Protein AF-A0A8S4SBX7-F1 (afdb_monomer)

Structure (mmCIF, N/CA/C/O backbone):
data_AF-A0A8S4SBX7-F1
#
_entry.id   AF-A0A8S4SBX7-F1
#
loop_
_atom_site.group_PDB
_atom_site.id
_atom_site.type_symbol
_atom_site.label_atom_id
_atom_site.label_alt_id
_atom_site.label_comp_id
_atom_site.label_asym_id
_atom_site.label_entity_id
_atom_site.label_seq_id
_atom_site.pdbx_PDB_ins_code
_atom_site.Cartn_x
_atom_site.Cartn_y
_atom_site.Cartn_z
_atom_site.occupancy
_atom_site.B_iso_or_equiv
_atom_site.auth_seq_id
_atom_site.auth_comp_id
_atom_site.auth_asym_id
_atom_site.auth_atom_id
_atom_site.pdbx_PDB_model_num
ATOM 1 N N . MET A 1 1 ? 21.548 -12.990 -35.064 1.00 55.94 1 MET A N 1
ATOM 2 C CA . MET A 1 1 ? 22.228 -12.217 -36.137 1.00 55.94 1 MET A CA 1
ATOM 3 C C . MET A 1 1 ? 23.405 -13.054 -36.600 1.00 55.94 1 MET A C 1
ATOM 5 O O . MET A 1 1 ? 24.064 -13.624 -35.737 1.00 55.94 1 MET A O 1
ATOM 9 N N . PHE A 1 2 ? 23.636 -13.183 -37.907 1.00 61.16 2 PHE A N 1
ATOM 10 C CA . PHE A 1 2 ? 24.842 -13.850 -38.404 1.00 61.16 2 PHE A CA 1
ATOM 11 C C . PHE A 1 2 ? 26.064 -13.006 -38.038 1.00 61.16 2 PHE A C 1
ATOM 13 O O . PHE A 1 2 ? 26.051 -11.793 -38.253 1.00 61.16 2 PHE A O 1
ATOM 20 N N . SER A 1 3 ? 27.074 -13.635 -37.443 1.00 62.62 3 SER A N 1
ATOM 21 C CA . SER A 1 3 ? 28.330 -12.968 -37.102 1.00 62.62 3 SER A CA 1
ATOM 22 C C . SER A 1 3 ? 29.271 -12.978 -38.307 1.00 62.62 3 SER A C 1
ATOM 24 O O . SER A 1 3 ? 29.525 -14.037 -38.880 1.00 62.62 3 SER A O 1
ATOM 26 N N . ASP A 1 4 ? 29.816 -11.818 -38.671 1.00 71.19 4 ASP A N 1
ATOM 27 C CA . ASP A 1 4 ? 30.904 -11.667 -39.647 1.00 71.19 4 ASP A CA 1
ATOM 28 C C . ASP A 1 4 ? 32.296 -11.735 -38.986 1.00 71.19 4 ASP A C 1
ATOM 30 O O . ASP A 1 4 ? 33.320 -11.543 -39.642 1.00 71.19 4 ASP A O 1
ATOM 34 N N . PHE A 1 5 ? 32.350 -12.019 -37.680 1.00 70.06 5 PHE A N 1
ATOM 35 C CA . PHE A 1 5 ? 33.582 -12.121 -36.904 1.00 70.06 5 PHE A CA 1
ATOM 36 C C . PHE A 1 5 ? 33.634 -13.397 -36.053 1.00 70.06 5 PHE A C 1
ATOM 38 O O . PHE A 1 5 ? 32.611 -13.937 -35.625 1.00 70.06 5 PHE A O 1
ATOM 45 N N . VAL A 1 6 ? 34.858 -13.850 -35.775 1.00 74.50 6 VAL A N 1
ATOM 46 C CA . VAL A 1 6 ? 35.150 -14.892 -34.781 1.00 74.50 6 VAL A CA 1
ATOM 47 C C . VAL A 1 6 ? 35.611 -14.207 -33.499 1.00 74.50 6 VAL A C 1
ATOM 49 O O . VAL A 1 6 ? 36.424 -13.284 -33.562 1.00 74.50 6 VAL A O 1
ATOM 52 N N . SER A 1 7 ? 35.087 -14.626 -32.349 1.00 74.75 7 SER A N 1
ATOM 53 C CA . SER A 1 7 ? 35.526 -14.099 -31.053 1.00 74.75 7 SER A CA 1
ATOM 54 C C . SER A 1 7 ? 35.436 -15.152 -29.958 1.00 74.75 7 SER A C 1
ATOM 56 O O . SER A 1 7 ? 34.419 -15.831 -29.801 1.00 74.75 7 SER A O 1
ATOM 58 N N . SER A 1 8 ? 36.525 -15.288 -29.210 1.00 73.12 8 SER A N 1
ATOM 59 C CA . SER A 1 8 ? 36.639 -16.187 -28.060 1.00 73.12 8 SER A CA 1
ATOM 60 C C . SER A 1 8 ? 36.258 -15.532 -26.738 1.00 73.12 8 SER A C 1
ATOM 62 O O . SER A 1 8 ? 35.888 -16.237 -25.801 1.00 73.12 8 SER A O 1
ATOM 64 N N . GLN A 1 9 ? 36.290 -14.199 -26.688 1.00 74.94 9 GLN A N 1
ATOM 65 C CA . GLN A 1 9 ? 35.956 -13.421 -25.508 1.00 74.94 9 GLN A CA 1
ATOM 66 C C . GLN A 1 9 ? 35.190 -12.162 -25.900 1.00 74.94 9 GLN A C 1
ATOM 68 O O . GLN A 1 9 ? 35.680 -11.340 -26.674 1.00 74.94 9 GLN A O 1
ATOM 73 N N . LEU A 1 10 ? 34.003 -11.996 -25.319 1.00 77.88 10 LEU A N 1
ATOM 74 C CA . LEU A 1 10 ? 33.200 -10.790 -25.465 1.00 77.88 10 LEU A CA 1
ATOM 75 C C . LEU A 1 10 ? 33.157 -10.035 -24.139 1.00 77.88 10 LEU A C 1
ATOM 77 O O . LEU A 1 10 ? 32.618 -10.532 -23.151 1.00 77.88 10 LEU A O 1
ATOM 81 N N . ASP A 1 11 ? 33.716 -8.829 -24.140 1.00 82.88 11 ASP A N 1
ATOM 82 C CA . ASP A 1 11 ? 33.659 -7.900 -23.017 1.00 82.88 11 ASP A CA 1
ATOM 83 C C . ASP A 1 11 ? 32.493 -6.925 -23.186 1.00 82.88 11 ASP A C 1
ATOM 85 O O . ASP A 1 11 ? 32.250 -6.389 -24.274 1.00 82.88 11 ASP A O 1
ATOM 89 N N . GLN A 1 12 ? 31.757 -6.704 -22.103 1.00 84.12 12 GLN A N 1
ATOM 90 C CA . GLN A 1 12 ? 30.523 -5.935 -22.110 1.00 84.12 12 GLN A CA 1
ATOM 91 C C . GLN A 1 12 ? 30.661 -4.672 -21.276 1.00 84.12 12 GLN A C 1
ATOM 93 O O . GLN A 1 12 ? 30.887 -4.718 -20.071 1.00 84.12 12 GLN A O 1
ATOM 98 N N . ASP A 1 13 ? 30.413 -3.533 -21.911 1.00 86.12 13 ASP A N 1
ATOM 99 C CA . ASP A 1 13 ? 30.385 -2.235 -21.254 1.00 86.12 13 ASP A CA 1
ATOM 100 C C . ASP A 1 13 ? 28.998 -1.614 -21.407 1.00 86.12 13 ASP A C 1
ATOM 102 O O . ASP A 1 13 ? 28.623 -1.094 -22.467 1.00 86.12 13 ASP A O 1
ATOM 106 N N . VAL A 1 14 ? 28.225 -1.694 -20.324 1.00 87.38 14 VAL A N 1
ATOM 107 C CA . VAL A 1 14 ? 26.867 -1.158 -20.247 1.00 87.38 14 VAL A CA 1
ATOM 108 C C . VAL A 1 14 ? 26.865 0.062 -19.347 1.00 87.38 14 VAL A C 1
ATOM 110 O O . VAL A 1 14 ? 27.267 0.019 -18.182 1.00 87.38 14 VAL A O 1
ATOM 113 N N . THR A 1 15 ? 26.405 1.178 -19.907 1.00 87.06 15 THR A N 1
ATOM 114 C CA . THR A 1 15 ? 26.336 2.456 -19.204 1.00 87.06 15 THR A CA 1
ATOM 115 C C . THR A 1 15 ? 24.941 3.044 -19.278 1.00 87.06 15 THR A C 1
ATOM 117 O O . THR A 1 15 ? 24.288 3.017 -20.320 1.00 87.06 15 THR A O 1
ATOM 120 N N . ILE A 1 16 ? 24.498 3.614 -18.164 1.00 85.25 16 ILE A N 1
ATOM 121 C CA . ILE A 1 16 ? 23.283 4.415 -18.079 1.00 85.25 16 ILE A CA 1
ATOM 122 C C . ILE A 1 16 ? 23.705 5.876 -17.966 1.00 85.25 16 ILE A C 1
ATOM 124 O O . ILE A 1 16 ? 24.432 6.256 -17.047 1.00 85.25 16 ILE A O 1
ATOM 128 N N . GLN A 1 17 ? 23.260 6.684 -18.923 1.00 83.25 17 GLN A N 1
ATOM 129 C CA . GLN A 1 17 ? 23.511 8.119 -19.004 1.00 83.25 17 GLN A CA 1
ATOM 130 C C . GLN A 1 17 ? 22.214 8.862 -18.704 1.00 83.25 17 GLN A C 1
ATOM 132 O O . GLN A 1 17 ? 21.289 8.851 -19.514 1.00 83.25 17 GLN A O 1
ATOM 137 N N . ILE A 1 18 ? 22.127 9.500 -17.540 1.00 81.38 18 ILE A N 1
ATOM 138 C CA . ILE A 1 18 ? 20.972 10.311 -17.143 1.00 81.38 18 ILE A CA 1
ATOM 139 C C . ILE A 1 18 ? 21.483 11.713 -16.824 1.00 81.38 18 ILE A C 1
ATOM 141 O O . ILE A 1 18 ? 22.278 11.897 -15.901 1.00 81.38 18 ILE A O 1
ATOM 145 N N . ASN A 1 19 ? 21.017 12.711 -17.579 1.00 78.50 19 ASN A N 1
ATOM 146 C CA . ASN A 1 19 ? 21.522 14.086 -17.520 1.00 78.50 19 ASN A CA 1
ATOM 147 C C . ASN A 1 19 ? 23.058 14.133 -17.693 1.00 78.50 19 ASN A C 1
ATOM 149 O O . ASN A 1 19 ? 23.561 13.736 -18.739 1.00 78.50 19 ASN A O 1
ATOM 153 N N . PHE A 1 20 ? 23.800 14.593 -16.677 1.00 71.19 20 PHE A N 1
ATOM 154 C CA . PHE A 1 20 ? 25.270 14.668 -16.673 1.00 71.19 20 PHE A CA 1
ATOM 155 C C . PHE A 1 20 ? 25.945 13.487 -15.953 1.00 71.19 20 PHE A C 1
ATOM 157 O O . PHE A 1 20 ? 27.159 13.498 -15.760 1.00 71.19 20 PHE A O 1
ATOM 164 N N . VAL A 1 21 ? 25.178 12.480 -15.518 1.00 73.50 21 VAL A N 1
ATOM 165 C CA . VAL A 1 21 ? 25.694 11.328 -14.769 1.00 73.50 21 VAL A CA 1
ATOM 166 C C . VAL A 1 21 ? 25.777 10.115 -15.689 1.00 73.50 21 VAL A C 1
ATOM 168 O O . VAL A 1 21 ? 24.763 9.663 -16.219 1.00 73.50 21 VAL A O 1
ATOM 171 N N . GLN A 1 22 ? 26.984 9.567 -15.840 1.00 81.50 22 GLN A N 1
ATOM 172 C CA . GLN A 1 22 ? 27.229 8.294 -16.513 1.00 81.50 22 GLN A CA 1
ATOM 173 C C . GLN A 1 22 ? 27.617 7.245 -15.472 1.00 81.50 22 GLN A C 1
ATOM 175 O O . GLN A 1 22 ? 28.660 7.356 -14.831 1.00 81.50 22 GLN A O 1
ATOM 180 N N . SER A 1 23 ? 26.778 6.226 -15.309 1.00 81.38 23 SER A N 1
ATOM 181 C CA . SER A 1 23 ? 27.018 5.124 -14.378 1.00 81.38 23 SER A CA 1
ATOM 182 C C . SER A 1 23 ? 27.189 3.815 -15.142 1.00 81.38 23 SER A C 1
ATOM 184 O O . SER A 1 23 ? 26.395 3.517 -16.037 1.00 81.38 23 SER A O 1
ATOM 186 N N . ARG A 1 24 ? 28.224 3.037 -14.808 1.00 84.19 24 ARG A N 1
ATOM 187 C CA . ARG A 1 24 ? 28.393 1.666 -15.312 1.00 84.19 24 ARG A CA 1
ATOM 188 C C . ARG A 1 24 ? 27.498 0.727 -14.516 1.00 84.19 24 ARG A C 1
ATOM 190 O O . ARG A 1 24 ? 27.459 0.806 -13.291 1.00 84.19 24 ARG A O 1
ATOM 197 N N . THR A 1 25 ? 26.796 -0.161 -15.207 1.00 80.56 25 THR A N 1
ATOM 198 C CA . THR A 1 25 ? 25.947 -1.172 -14.570 1.00 80.56 25 THR A CA 1
ATOM 199 C C . THR A 1 25 ? 26.606 -2.538 -14.649 1.00 80.56 25 THR A C 1
ATOM 201 O O . THR A 1 25 ? 27.082 -2.886 -15.730 1.00 80.56 25 THR A O 1
ATOM 204 N N . PRO A 1 26 ? 26.610 -3.331 -13.566 1.00 78.75 26 PRO A N 1
ATOM 205 C CA . PRO A 1 26 ? 27.088 -4.700 -13.648 1.00 78.75 26 PRO A CA 1
ATOM 206 C C . PRO A 1 26 ? 26.150 -5.519 -14.542 1.00 78.75 26 PRO A C 1
ATOM 208 O O . PRO A 1 26 ? 24.928 -5.313 -14.545 1.00 78.75 26 PRO A O 1
ATOM 211 N N . VAL A 1 27 ? 26.746 -6.424 -15.314 1.00 78.75 27 VAL A N 1
ATOM 212 C CA . VAL A 1 27 ? 26.076 -7.249 -16.320 1.00 78.75 27 VAL A CA 1
ATOM 213 C C . VAL A 1 27 ? 26.365 -8.710 -16.020 1.00 78.75 27 VAL A C 1
ATOM 215 O O . VAL A 1 27 ? 27.486 -9.060 -15.665 1.00 78.75 27 VAL A O 1
ATOM 218 N N . THR A 1 28 ? 25.351 -9.551 -16.173 1.00 69.50 28 THR A N 1
ATOM 219 C CA . THR A 1 28 ? 25.450 -11.000 -16.026 1.00 69.50 28 THR A CA 1
ATOM 220 C C . THR A 1 28 ? 24.958 -11.664 -17.318 1.00 69.50 28 THR A C 1
ATOM 222 O O . THR A 1 28 ? 23.880 -11.303 -17.797 1.00 69.50 28 THR A O 1
ATOM 225 N N . PRO A 1 29 ? 25.685 -12.636 -17.887 1.00 60.12 29 PRO A N 1
ATOM 226 C CA . PRO A 1 29 ? 26.928 -13.199 -17.366 1.00 60.12 29 PRO A CA 1
ATOM 227 C C . PRO A 1 29 ? 28.123 -12.245 -17.482 1.00 60.12 29 PRO A C 1
ATOM 229 O O . PRO A 1 29 ? 28.164 -11.363 -18.344 1.00 60.12 29 PRO A O 1
ATOM 232 N N . GLU A 1 30 ? 29.080 -12.450 -16.578 1.00 61.12 30 GLU A N 1
ATOM 233 C CA . GLU A 1 30 ? 30.442 -11.917 -16.669 1.00 61.12 30 GLU A CA 1
ATOM 234 C C . GLU A 1 30 ? 31.122 -12.398 -17.974 1.00 61.12 30 GLU A C 1
ATOM 236 O O . GLU A 1 30 ? 30.547 -13.234 -18.686 1.00 61.12 30 GLU A O 1
ATOM 241 N N . PRO A 1 31 ? 32.302 -11.862 -18.357 1.00 59.16 31 PRO A N 1
ATOM 242 C CA . PRO A 1 31 ? 32.942 -12.192 -19.629 1.00 59.16 31 PRO A CA 1
ATOM 243 C C . PRO A 1 31 ? 32.998 -13.710 -19.886 1.00 59.16 31 PRO A C 1
ATOM 245 O O . PRO A 1 31 ? 33.735 -14.443 -19.236 1.00 59.16 31 PRO A O 1
ATOM 248 N N . CYS A 1 32 ? 32.195 -14.142 -20.864 1.00 54.38 32 CYS A N 1
ATOM 249 C CA . CYS A 1 32 ? 32.026 -15.504 -21.383 1.00 54.38 32 CYS A CA 1
ATOM 250 C C . CYS A 1 32 ? 31.591 -16.606 -20.400 1.00 54.38 32 CYS A C 1
ATOM 252 O O . CYS A 1 32 ? 32.261 -17.623 -20.255 1.00 54.38 32 CYS A O 1
ATOM 254 N N . GLU A 1 33 ? 30.366 -16.493 -19.884 1.00 47.25 33 GLU A N 1
ATOM 255 C CA . GLU A 1 33 ? 29.639 -17.615 -19.263 1.00 47.25 33 GLU A CA 1
ATOM 256 C C . GLU A 1 33 ? 28.313 -17.920 -20.004 1.00 47.25 33 GLU A C 1
ATOM 258 O O . GLU A 1 33 ? 27.244 -18.036 -19.410 1.00 47.25 33 GLU A O 1
ATOM 263 N N . THR A 1 34 ? 28.342 -17.994 -21.344 1.00 51.94 34 THR A N 1
ATOM 264 C CA . THR A 1 34 ? 27.162 -18.371 -22.158 1.00 51.94 34 THR A CA 1
ATOM 265 C C . THR A 1 34 ? 27.374 -19.667 -22.936 1.00 51.94 34 THR A C 1
ATOM 267 O O . THR A 1 34 ? 28.498 -20.067 -23.225 1.00 51.94 34 THR A O 1
ATOM 270 N N . VAL A 1 35 ? 26.259 -20.308 -23.304 1.00 52.16 35 VAL A N 1
ATOM 271 C CA . VAL A 1 35 ? 26.156 -21.658 -23.898 1.00 52.16 35 VAL A CA 1
ATOM 272 C C . VAL A 1 35 ? 26.935 -21.828 -25.219 1.00 52.16 35 VAL A C 1
ATOM 274 O O . VAL A 1 35 ? 27.247 -22.953 -25.597 1.00 52.16 35 VAL A O 1
ATOM 277 N N . MET A 1 36 ? 27.285 -20.739 -25.920 1.00 54.94 36 MET A N 1
ATOM 278 C CA . MET A 1 36 ? 28.048 -20.777 -27.176 1.00 54.94 36 MET A CA 1
ATOM 279 C C . MET A 1 36 ? 29.130 -19.690 -27.229 1.00 54.94 36 MET A C 1
ATOM 281 O O . MET A 1 36 ? 29.001 -18.682 -27.919 1.00 54.94 36 MET A O 1
ATOM 285 N N . CYS A 1 37 ? 30.220 -19.907 -26.499 1.00 58.84 37 CYS A N 1
ATOM 286 C CA . CYS A 1 37 ? 31.497 -19.220 -26.705 1.00 58.84 37 CYS A CA 1
ATOM 287 C C . CYS A 1 37 ? 32.548 -20.286 -27.055 1.00 58.84 37 CYS A C 1
ATOM 289 O O . CYS A 1 37 ? 32.627 -21.285 -26.336 1.00 58.84 37 CYS A O 1
ATOM 291 N N . PRO A 1 38 ? 33.328 -20.146 -28.150 1.00 62.00 38 PRO A N 1
ATOM 292 C CA . PRO A 1 38 ? 33.534 -18.959 -28.999 1.00 62.00 38 PRO A CA 1
ATOM 293 C C . PRO A 1 38 ? 32.466 -18.727 -30.095 1.00 62.00 38 PRO A C 1
ATOM 295 O O . PRO A 1 38 ? 31.930 -19.679 -30.665 1.00 62.00 38 PRO A O 1
ATOM 298 N N . VAL A 1 39 ? 32.213 -17.452 -30.428 1.00 71.69 39 VAL A N 1
ATOM 299 C CA . VAL A 1 39 ? 31.368 -17.000 -31.555 1.00 71.69 39 VAL A CA 1
ATOM 300 C C . VAL A 1 39 ? 32.044 -17.368 -32.874 1.00 71.69 39 VAL A C 1
ATOM 302 O O . VAL A 1 39 ? 33.216 -17.048 -33.079 1.00 71.69 39 VAL A O 1
ATOM 305 N N . ARG A 1 40 ? 31.310 -18.035 -33.771 1.00 69.62 40 ARG A N 1
ATOM 306 C CA . ARG A 1 40 ? 31.787 -18.467 -35.094 1.00 69.62 40 ARG A CA 1
ATOM 307 C C . ARG A 1 40 ? 31.156 -17.626 -36.201 1.00 69.62 40 ARG A C 1
ATOM 309 O O . ARG A 1 40 ? 30.025 -17.166 -36.052 1.00 69.62 40 ARG A O 1
ATOM 316 N N . THR A 1 41 ? 31.865 -17.486 -37.319 1.00 70.19 41 THR A N 1
ATOM 317 C CA . THR A 1 41 ? 31.282 -16.956 -38.558 1.00 70.19 41 THR A CA 1
ATOM 318 C C . THR A 1 41 ? 30.194 -17.898 -39.069 1.00 70.19 41 THR A C 1
ATOM 320 O O . THR A 1 41 ? 30.256 -19.105 -38.829 1.00 70.19 41 THR A O 1
ATOM 323 N N . ASP A 1 42 ? 29.183 -17.344 -39.738 1.00 66.75 42 ASP A N 1
ATOM 324 C CA . ASP A 1 42 ? 28.102 -18.091 -40.410 1.00 66.75 42 ASP A CA 1
ATOM 325 C C . ASP A 1 42 ? 27.178 -18.916 -39.492 1.00 66.75 42 ASP A C 1
ATOM 327 O O . ASP A 1 42 ? 26.291 -19.627 -39.963 1.00 66.75 42 ASP A O 1
ATOM 331 N N . ALA A 1 43 ? 27.331 -18.781 -38.172 1.00 63.09 43 ALA A N 1
ATOM 332 C CA . ALA A 1 43 ? 26.414 -19.324 -37.180 1.00 63.09 43 ALA A CA 1
ATOM 333 C C . ALA A 1 43 ? 25.442 -18.241 -36.692 1.00 63.09 43 ALA A C 1
ATOM 335 O O . ALA A 1 43 ? 25.814 -17.080 -36.492 1.00 63.09 43 ALA A O 1
ATOM 336 N N . GLU A 1 44 ? 24.187 -18.623 -36.458 1.00 61.47 44 GLU A N 1
ATOM 337 C CA . GLU A 1 44 ? 23.254 -17.764 -35.741 1.00 61.47 44 GLU A CA 1
ATOM 338 C C . GLU A 1 44 ? 23.593 -17.793 -34.249 1.00 61.47 44 GLU A C 1
ATOM 340 O O . GLU A 1 44 ? 23.305 -18.757 -33.543 1.00 61.47 44 GLU A O 1
ATOM 345 N N . THR A 1 45 ? 24.225 -16.727 -33.762 1.00 60.97 45 THR A N 1
ATOM 346 C CA . THR A 1 45 ? 24.518 -16.574 -32.336 1.00 60.97 45 THR A CA 1
ATOM 347 C C . THR A 1 45 ? 23.503 -15.640 -31.691 1.00 60.97 45 THR A C 1
ATOM 349 O O . THR A 1 45 ? 23.365 -14.478 -32.090 1.00 60.97 45 THR A O 1
ATOM 352 N N . SER A 1 46 ? 22.790 -16.145 -30.683 1.00 62.03 46 SER A N 1
ATOM 353 C CA . SER A 1 46 ? 21.951 -15.348 -29.789 1.00 62.03 46 SER A CA 1
ATOM 354 C C . SER A 1 46 ? 22.682 -15.119 -28.475 1.00 62.03 46 SER A C 1
ATOM 356 O O . SER A 1 46 ? 23.139 -16.069 -27.841 1.00 62.03 46 SER A O 1
ATOM 358 N N . PHE A 1 47 ? 22.753 -13.865 -28.050 1.00 65.50 47 PHE A N 1
ATOM 359 C CA . PHE A 1 47 ? 23.372 -13.483 -26.795 1.00 65.50 47 PHE A CA 1
ATOM 360 C C . PHE A 1 47 ? 22.329 -12.830 -25.888 1.00 65.50 47 PHE A C 1
ATOM 362 O O . PHE A 1 47 ? 21.574 -11.963 -26.330 1.00 65.50 47 PHE A O 1
ATOM 369 N N . THR A 1 48 ? 22.278 -13.246 -24.624 1.00 64.56 48 THR A N 1
ATOM 370 C CA . THR A 1 48 ? 21.391 -12.663 -23.614 1.00 64.56 48 THR A CA 1
ATOM 371 C C . THR A 1 48 ? 22.232 -12.181 -22.449 1.00 64.56 48 THR A C 1
ATOM 373 O O . THR A 1 48 ? 23.131 -12.877 -21.985 1.00 64.56 48 THR A O 1
ATOM 376 N N . SER A 1 49 ? 21.938 -10.977 -21.978 1.00 68.88 49 SER A N 1
ATOM 377 C CA . SER A 1 49 ? 22.561 -10.426 -20.787 1.00 68.88 49 SER A CA 1
ATOM 378 C C . SER A 1 49 ? 21.566 -9.640 -19.969 1.00 68.88 49 SER A C 1
ATOM 380 O O . SER A 1 49 ? 20.677 -8.971 -20.495 1.00 68.88 49 SER A O 1
ATOM 382 N N . VAL A 1 50 ? 21.750 -9.729 -18.662 1.00 73.88 50 VAL A N 1
ATOM 383 C CA . VAL A 1 50 ? 20.935 -9.082 -17.650 1.00 73.88 50 VAL A CA 1
ATOM 384 C C . VAL A 1 50 ? 21.782 -7.993 -17.015 1.00 73.88 50 VAL A C 1
ATOM 386 O O . VAL A 1 50 ? 22.839 -8.266 -16.457 1.00 73.88 50 VAL A O 1
ATOM 389 N N . MET A 1 51 ? 21.325 -6.748 -17.100 1.00 79.56 51 MET A N 1
ATOM 390 C CA . MET A 1 51 ? 21.934 -5.641 -16.364 1.00 79.56 51 MET A CA 1
ATOM 391 C C . MET A 1 51 ? 21.236 -5.452 -15.017 1.00 79.56 51 MET A C 1
ATOM 393 O O . MET A 1 51 ? 20.010 -5.562 -14.926 1.00 79.56 51 MET A O 1
ATOM 397 N N . SER A 1 52 ? 21.993 -5.088 -13.984 1.00 72.88 52 SER A N 1
ATOM 398 C CA . SER A 1 52 ? 21.398 -4.602 -12.735 1.00 72.88 52 SER A CA 1
ATOM 399 C C . SER A 1 52 ? 21.283 -3.085 -12.772 1.00 72.88 52 SER A C 1
ATOM 401 O O . SER A 1 52 ? 22.268 -2.386 -12.996 1.00 72.88 52 SER A O 1
ATOM 403 N N . VAL A 1 53 ? 20.079 -2.566 -12.534 1.00 71.81 53 VAL A N 1
ATOM 404 C CA . VAL A 1 53 ? 19.822 -1.122 -12.497 1.00 71.81 53 VAL A CA 1
ATOM 405 C C . VAL A 1 53 ? 20.181 -0.580 -11.105 1.00 71.81 53 VAL A C 1
ATOM 407 O O . VAL A 1 53 ? 19.584 -1.031 -10.126 1.00 71.81 53 VAL A O 1
ATOM 410 N N . PRO A 1 54 ? 21.116 0.383 -10.986 1.00 66.44 54 PRO A N 1
ATOM 411 C CA . PRO A 1 54 ? 21.408 1.056 -9.725 1.00 66.44 54 PRO A CA 1
ATOM 412 C C . PRO A 1 54 ? 20.153 1.614 -9.043 1.00 66.44 54 PRO A C 1
ATOM 414 O O . PRO A 1 54 ? 19.298 2.229 -9.681 1.00 66.44 54 PRO A O 1
ATOM 417 N N . THR A 1 55 ? 20.055 1.432 -7.727 1.00 67.12 55 THR A N 1
ATOM 418 C CA . THR A 1 55 ? 18.896 1.853 -6.920 1.00 67.12 55 THR A CA 1
ATOM 419 C C . THR A 1 55 ? 18.887 3.351 -6.600 1.00 67.12 55 THR A C 1
ATOM 421 O O . THR A 1 55 ? 17.857 3.894 -6.214 1.00 67.12 55 THR A O 1
ATOM 424 N N . ASN A 1 56 ? 20.011 4.042 -6.797 1.00 64.81 56 ASN A N 1
ATOM 425 C CA . ASN A 1 56 ? 20.229 5.454 -6.473 1.00 64.81 56 ASN A CA 1
ATOM 426 C C . ASN A 1 56 ? 20.075 6.394 -7.686 1.00 64.81 56 ASN A C 1
ATOM 428 O O . ASN A 1 56 ? 20.820 7.364 -7.826 1.00 64.81 56 ASN A O 1
ATOM 432 N N . MET A 1 57 ? 19.121 6.122 -8.579 1.00 67.81 57 MET A N 1
ATOM 433 C CA . MET A 1 57 ? 18.860 6.988 -9.734 1.00 67.81 57 MET A CA 1
ATOM 434 C C . MET A 1 57 ? 17.834 8.078 -9.433 1.00 67.81 57 MET A C 1
ATOM 436 O O . MET A 1 57 ? 16.824 7.846 -8.770 1.00 67.81 57 MET A O 1
ATOM 440 N N . ALA A 1 58 ? 18.057 9.265 -9.999 1.00 67.06 58 ALA A N 1
ATOM 441 C CA . ALA A 1 58 ? 17.080 10.346 -9.967 1.00 67.06 58 ALA A CA 1
ATOM 442 C C . ALA A 1 58 ? 15.771 9.912 -10.652 1.00 67.06 58 ALA A C 1
ATOM 444 O O . ALA A 1 58 ? 15.781 9.391 -11.771 1.00 67.06 58 ALA A O 1
ATOM 445 N N . LEU A 1 59 ? 14.638 10.131 -9.982 1.00 7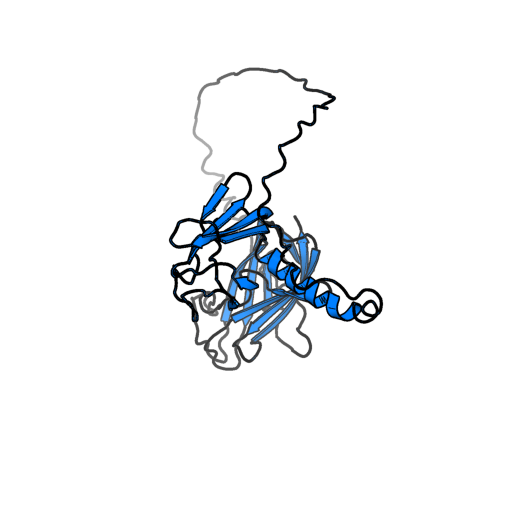4.69 59 LEU A N 1
ATOM 446 C CA . LEU A 1 59 ? 13.306 9.779 -10.481 1.00 74.69 59 LEU A CA 1
ATOM 447 C C . LEU A 1 59 ? 12.827 10.757 -11.568 1.00 74.69 59 LEU A C 1
ATOM 449 O O . LEU A 1 59 ? 13.154 11.946 -11.538 1.00 74.69 59 LEU A O 1
ATOM 453 N N . ASN A 1 60 ? 11.986 10.265 -12.486 1.00 75.69 60 ASN A N 1
ATOM 454 C CA . ASN A 1 60 ? 11.360 11.032 -13.572 1.00 75.69 60 ASN A CA 1
ATOM 455 C C . ASN A 1 60 ? 12.342 11.675 -14.560 1.00 75.69 60 ASN A C 1
ATOM 457 O O . ASN A 1 60 ? 12.023 12.690 -15.177 1.00 75.69 60 ASN A O 1
ATOM 461 N N . GLN A 1 61 ? 13.528 11.097 -14.721 1.00 80.25 61 GLN A N 1
ATOM 462 C CA . GLN A 1 61 ? 14.534 11.595 -15.650 1.00 80.25 61 GLN A CA 1
ATOM 463 C C . GLN A 1 61 ? 14.550 10.753 -16.922 1.00 80.25 61 GLN A C 1
ATOM 465 O O . GLN A 1 61 ? 14.336 9.540 -16.884 1.00 80.25 61 GLN A O 1
ATOM 470 N N . ARG A 1 62 ? 14.814 11.403 -18.056 1.00 83.88 62 ARG A N 1
ATOM 471 C CA . ARG A 1 62 ? 15.095 10.727 -19.324 1.00 83.88 62 ARG A CA 1
ATOM 472 C C . ARG A 1 62 ? 16.598 10.589 -19.495 1.00 83.88 62 ARG A C 1
ATOM 474 O O . ARG A 1 62 ? 17.366 11.446 -19.065 1.00 83.88 62 ARG A O 1
ATOM 481 N N . GLY A 1 63 ? 17.004 9.510 -20.131 1.00 85.69 63 GLY A N 1
ATOM 482 C CA . GLY A 1 63 ? 18.399 9.214 -20.371 1.00 85.69 63 GLY A CA 1
ATOM 483 C C . GLY A 1 63 ? 18.560 8.169 -21.452 1.00 85.69 63 GLY A C 1
ATOM 484 O O . GLY A 1 63 ? 17.609 7.829 -22.159 1.00 85.69 63 GLY A O 1
ATOM 485 N N . TYR A 1 64 ? 19.771 7.644 -21.550 1.00 85.06 64 TYR A N 1
ATOM 486 C CA . TYR A 1 64 ? 20.118 6.612 -22.503 1.00 85.06 64 TYR A CA 1
ATOM 487 C C . TYR A 1 64 ? 20.771 5.432 -21.802 1.00 85.06 64 TYR A C 1
ATOM 489 O O . TYR A 1 64 ? 21.693 5.598 -21.006 1.00 85.06 64 TYR A O 1
ATOM 497 N N . LEU A 1 65 ? 20.298 4.235 -22.122 1.00 86.12 65 LEU A N 1
ATOM 498 C CA . LEU A 1 65 ? 21.037 3.008 -21.891 1.00 86.12 65 LEU A CA 1
ATOM 499 C C . LEU A 1 65 ? 21.919 2.775 -23.111 1.00 86.12 65 LEU A C 1
ATOM 501 O O . LEU A 1 65 ? 21.400 2.697 -24.2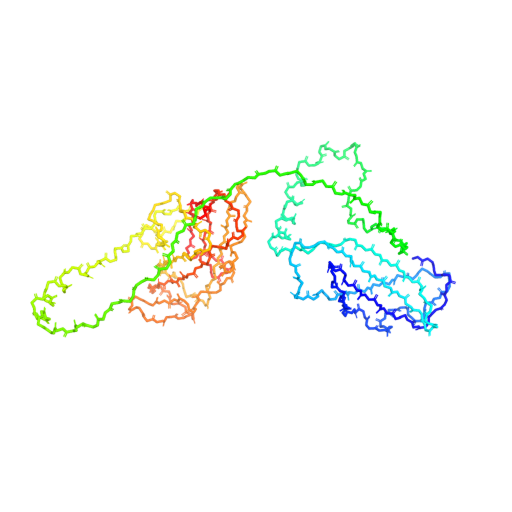21 1.00 86.12 65 LEU A O 1
ATOM 505 N N . GLN A 1 66 ? 23.225 2.655 -22.914 1.00 88.50 66 GLN A N 1
ATOM 506 C CA . GLN A 1 66 ? 24.182 2.364 -23.972 1.00 88.50 66 GLN A CA 1
ATOM 507 C C . GLN A 1 66 ? 24.883 1.040 -23.678 1.00 88.50 66 GLN A C 1
ATOM 509 O O . GLN A 1 66 ? 25.539 0.897 -22.647 1.00 88.50 66 GLN A O 1
ATOM 514 N N . TRP A 1 67 ? 24.774 0.103 -24.613 1.00 87.50 67 TRP A N 1
ATOM 515 C CA . TRP A 1 67 ? 25.379 -1.221 -24.563 1.00 87.50 67 TRP A CA 1
ATOM 516 C C . TRP A 1 67 ? 26.496 -1.316 -25.592 1.00 87.50 67 TRP A C 1
ATOM 518 O O . TRP A 1 67 ? 26.257 -1.135 -26.788 1.00 87.50 67 TRP A O 1
ATOM 528 N N . ARG A 1 68 ? 27.718 -1.606 -25.155 1.00 87.31 68 ARG A N 1
ATOM 529 C CA . ARG A 1 68 ? 28.863 -1.838 -26.039 1.00 87.31 68 ARG A CA 1
ATOM 530 C C . ARG A 1 68 ? 29.426 -3.225 -25.790 1.00 87.31 68 ARG A C 1
ATOM 532 O O . ARG A 1 68 ? 29.575 -3.618 -24.641 1.00 87.31 68 ARG A O 1
ATOM 539 N N . VAL A 1 69 ? 29.740 -3.939 -26.865 1.00 83.69 69 VAL A N 1
ATOM 540 C CA . VAL A 1 69 ? 30.429 -5.230 -26.794 1.00 83.69 69 VAL A CA 1
ATOM 541 C C . VAL A 1 69 ? 31.728 -5.133 -27.571 1.00 83.69 69 VAL A C 1
ATOM 543 O O . VAL A 1 69 ? 31.745 -4.653 -28.711 1.00 83.69 69 VAL A O 1
ATOM 546 N N . TYR A 1 70 ? 32.802 -5.583 -26.941 1.00 84.94 70 TYR A N 1
ATOM 547 C CA . TYR A 1 70 ? 34.152 -5.612 -27.474 1.00 84.94 70 TYR A CA 1
ATOM 548 C C . TYR A 1 70 ? 34.620 -7.060 -27.584 1.00 84.94 70 TYR A C 1
ATOM 550 O O . TYR A 1 70 ? 34.270 -7.882 -26.746 1.00 84.94 70 TYR A O 1
ATOM 558 N N . ASN A 1 71 ? 35.387 -7.375 -28.623 1.00 84.12 71 ASN A N 1
ATOM 559 C CA . ASN A 1 71 ? 36.069 -8.664 -28.718 1.00 84.12 71 ASN A CA 1
ATOM 560 C C . ASN A 1 71 ? 37.421 -8.635 -27.976 1.00 84.12 71 ASN A C 1
ATOM 562 O O . ASN A 1 71 ? 37.858 -7.583 -27.503 1.00 84.12 71 ASN A O 1
ATOM 566 N N . GLU A 1 72 ? 38.132 -9.762 -27.951 1.00 83.69 72 GLU A N 1
ATOM 567 C CA . GLU A 1 72 ? 39.464 -9.915 -27.342 1.00 83.69 72 GLU A CA 1
ATOM 568 C C . GLU A 1 72 ? 40.531 -8.964 -27.918 1.00 83.69 72 GLU A C 1
ATOM 570 O O . GLU A 1 72 ? 41.524 -8.661 -27.262 1.00 83.69 72 GLU A O 1
ATOM 575 N N . MET A 1 73 ? 40.324 -8.454 -29.136 1.00 84.56 73 MET A N 1
ATOM 576 C CA . MET A 1 73 ? 41.210 -7.482 -29.786 1.00 84.56 73 MET A CA 1
ATOM 577 C C . MET A 1 73 ? 40.867 -6.027 -29.421 1.00 84.56 73 MET A C 1
ATOM 579 O O . MET A 1 73 ? 41.455 -5.099 -29.976 1.00 84.56 73 MET A O 1
ATOM 583 N N . GLY A 1 74 ? 39.872 -5.800 -28.557 1.00 81.38 74 GLY A N 1
ATOM 584 C CA . GLY A 1 74 ? 39.367 -4.469 -28.216 1.00 81.38 74 GLY A CA 1
ATOM 585 C C . GLY A 1 74 ? 38.553 -3.802 -29.333 1.00 81.38 74 GLY A C 1
ATOM 586 O O . GLY A 1 74 ? 38.215 -2.619 -29.240 1.00 81.38 74 GLY A O 1
ATOM 587 N N . LYS A 1 75 ? 38.202 -4.530 -30.402 1.00 82.94 75 LYS A N 1
ATOM 588 C CA . LYS A 1 75 ? 37.327 -4.031 -31.468 1.00 82.94 75 LYS A CA 1
ATOM 589 C C . LYS A 1 75 ? 35.883 -4.074 -30.978 1.00 82.94 75 LYS A C 1
ATOM 591 O O . LYS A 1 75 ? 35.383 -5.121 -30.576 1.00 82.94 75 LYS A O 1
ATOM 596 N N . ARG A 1 76 ? 35.185 -2.939 -31.057 1.00 85.31 76 ARG A N 1
ATOM 597 C CA . ARG A 1 76 ? 33.750 -2.866 -30.760 1.00 85.31 76 ARG A CA 1
ATOM 598 C C . ARG A 1 76 ? 32.963 -3.597 -31.846 1.00 85.31 76 ARG A C 1
ATOM 600 O O . ARG A 1 76 ? 32.895 -3.115 -32.975 1.00 85.31 76 ARG A O 1
ATOM 607 N N . VAL A 1 77 ? 32.362 -4.724 -31.487 1.00 80.94 77 VAL A N 1
ATOM 608 C CA . VAL A 1 77 ? 31.568 -5.576 -32.384 1.00 80.94 77 VAL A CA 1
ATOM 609 C C . VAL A 1 77 ? 30.067 -5.293 -32.288 1.00 80.94 77 VAL A C 1
ATOM 611 O O . VAL A 1 77 ? 29.335 -5.540 -33.239 1.00 80.94 77 VAL A O 1
ATOM 614 N N . LEU A 1 78 ? 29.607 -4.692 -31.184 1.00 79.69 78 LEU A N 1
ATOM 615 C CA . LEU A 1 78 ? 28.216 -4.267 -31.008 1.00 79.69 78 LEU A CA 1
ATOM 616 C C . LEU A 1 78 ? 28.147 -2.912 -30.294 1.00 79.69 78 LEU A C 1
ATOM 618 O O . LEU A 1 78 ? 28.893 -2.652 -29.349 1.00 79.69 78 LEU A O 1
ATOM 622 N N . CYS A 1 79 ? 27.243 -2.040 -30.741 1.00 82.94 79 CYS A N 1
ATOM 623 C CA . CYS A 1 79 ? 26.892 -0.812 -30.035 1.00 82.94 79 CYS A CA 1
ATOM 624 C C . CYS A 1 79 ? 25.402 -0.542 -30.187 1.00 82.94 79 CYS A C 1
ATOM 626 O O . CYS A 1 79 ? 24.920 -0.357 -31.307 1.00 82.94 79 CYS A O 1
ATOM 628 N N . TYR A 1 80 ? 24.699 -0.503 -29.065 1.00 82.00 80 TYR A N 1
ATOM 629 C CA . TYR A 1 80 ? 23.273 -0.261 -29.016 1.00 82.00 80 TYR A CA 1
ATOM 630 C C . TYR A 1 80 ? 22.940 0.849 -28.023 1.00 82.00 80 TYR A C 1
ATOM 632 O O . TYR A 1 80 ? 23.580 0.953 -26.977 1.00 82.00 80 TYR A O 1
ATOM 640 N N . GLN A 1 81 ? 21.952 1.683 -28.346 1.00 83.56 81 GLN A N 1
ATOM 641 C CA . GLN A 1 81 ? 21.508 2.762 -27.471 1.00 83.56 81 GLN A CA 1
ATOM 642 C C . GLN A 1 81 ? 19.981 2.863 -27.450 1.00 83.56 81 GLN A C 1
ATOM 644 O O . GLN A 1 81 ? 19.342 2.931 -28.498 1.00 83.56 81 GLN A O 1
ATOM 649 N N . VAL A 1 82 ? 19.402 2.922 -26.248 1.00 83.38 82 VAL A N 1
ATOM 650 C CA . VAL A 1 82 ? 17.953 3.058 -26.014 1.00 83.38 82 VAL A CA 1
ATOM 651 C C . VAL A 1 82 ? 17.690 4.283 -25.179 1.00 83.38 82 VAL A C 1
ATOM 653 O O . VAL A 1 82 ? 18.367 4.492 -24.176 1.00 83.38 82 VAL A O 1
ATOM 656 N N . MET A 1 83 ? 16.667 5.055 -25.530 1.00 80.81 83 MET A N 1
ATOM 657 C CA . MET A 1 83 ? 16.131 6.037 -24.598 1.00 80.81 83 MET A CA 1
ATOM 658 C C . MET A 1 83 ? 15.416 5.312 -23.453 1.00 80.81 83 MET A C 1
ATOM 660 O O . MET A 1 83 ? 14.516 4.507 -23.681 1.00 80.81 83 MET A O 1
ATOM 664 N N . VAL A 1 84 ? 15.786 5.630 -22.219 1.00 84.62 84 VAL A N 1
ATOM 665 C CA . VAL A 1 84 ? 15.134 5.121 -21.010 1.00 84.62 84 VAL A CA 1
ATOM 666 C C . VAL A 1 84 ? 14.571 6.278 -20.199 1.00 84.62 84 VAL A C 1
ATOM 668 O O . VAL A 1 84 ? 15.076 7.400 -20.245 1.00 84.62 84 VAL A O 1
ATOM 671 N N . GLN A 1 85 ? 13.513 6.013 -19.439 1.00 82.12 85 GLN A N 1
ATOM 672 C CA . GLN A 1 85 ? 12.947 6.978 -18.505 1.00 82.12 85 GLN A CA 1
ATOM 673 C C . GLN A 1 85 ? 12.820 6.327 -17.131 1.00 82.12 85 GLN A C 1
ATOM 675 O O . GLN A 1 85 ? 12.171 5.288 -16.997 1.00 82.12 85 GLN A O 1
ATOM 680 N N . THR A 1 86 ? 13.418 6.936 -16.108 1.00 79.62 86 THR A N 1
ATOM 681 C CA . THR A 1 86 ? 13.266 6.464 -14.731 1.00 79.62 86 THR A CA 1
ATOM 682 C C . THR A 1 86 ? 11.852 6.768 -14.256 1.00 79.62 86 THR A C 1
ATOM 684 O O . THR A 1 86 ? 11.342 7.881 -14.405 1.00 79.62 86 THR A O 1
ATOM 687 N N . GLN A 1 87 ? 11.194 5.757 -13.701 1.00 69.94 87 GLN A N 1
ATOM 688 C CA . GLN A 1 87 ? 9.828 5.863 -13.205 1.00 69.94 87 GLN A CA 1
ATOM 689 C C . GLN A 1 87 ? 9.793 5.529 -11.722 1.00 69.94 87 GLN A C 1
ATOM 691 O O . GLN A 1 87 ? 10.519 4.654 -11.250 1.00 69.94 87 GLN A O 1
ATOM 696 N N . ASN A 1 88 ? 8.913 6.208 -10.992 1.00 70.50 88 ASN A N 1
ATOM 697 C CA . ASN A 1 88 ? 8.572 5.797 -9.637 1.00 70.50 88 ASN A CA 1
ATOM 698 C C . ASN A 1 88 ? 7.869 4.424 -9.683 1.00 70.50 88 ASN A C 1
ATOM 700 O O . ASN A 1 88 ? 7.147 4.118 -10.634 1.00 70.50 88 ASN A O 1
ATOM 704 N N . TYR A 1 89 ? 8.038 3.616 -8.638 1.00 65.44 89 TYR A N 1
ATOM 705 C CA . TYR A 1 89 ? 7.365 2.333 -8.443 1.00 65.44 89 TYR A CA 1
ATOM 706 C C . TYR A 1 89 ? 5.858 2.406 -8.744 1.00 65.44 89 TYR A C 1
ATOM 708 O O . TYR A 1 89 ? 5.327 1.584 -9.488 1.00 65.44 89 TYR A O 1
ATOM 716 N N . LEU A 1 90 ? 5.182 3.458 -8.279 1.00 63.41 90 LEU A N 1
ATOM 717 C CA . LEU A 1 90 ? 3.766 3.676 -8.585 1.00 63.41 90 LEU A CA 1
ATOM 718 C C . LEU A 1 90 ? 3.471 3.998 -10.038 1.00 63.41 90 LEU A C 1
ATOM 720 O O . LEU A 1 90 ? 2.459 3.543 -10.547 1.00 63.41 90 LEU A O 1
ATOM 724 N N . GLN A 1 91 ? 4.322 4.766 -10.716 1.00 68.31 91 GLN A N 1
ATOM 725 C CA . GLN A 1 91 ? 4.144 5.025 -12.146 1.00 68.31 91 GLN A CA 1
ATOM 726 C C . GLN A 1 91 ? 4.302 3.733 -12.943 1.00 68.31 91 GLN A C 1
ATOM 728 O O . GLN A 1 91 ? 3.530 3.498 -13.866 1.00 68.31 91 GLN A O 1
ATOM 733 N N . LYS A 1 92 ? 5.243 2.868 -12.542 1.00 67.44 92 LYS A N 1
ATOM 734 C CA . LYS A 1 92 ? 5.427 1.544 -13.140 1.00 67.44 92 LYS A CA 1
ATOM 735 C C . LYS A 1 92 ? 4.190 0.664 -12.938 1.00 67.44 92 LYS A C 1
ATOM 737 O O . LYS A 1 92 ? 3.737 0.035 -13.891 1.00 67.44 92 LYS A O 1
ATOM 742 N N . ILE A 1 93 ? 3.618 0.656 -11.731 1.00 65.75 93 ILE A N 1
ATOM 743 C CA . ILE A 1 93 ? 2.369 -0.060 -11.425 1.00 65.75 93 ILE A CA 1
ATOM 744 C C . ILE A 1 93 ? 1.207 0.522 -12.232 1.00 65.75 93 ILE A C 1
ATOM 746 O O . ILE A 1 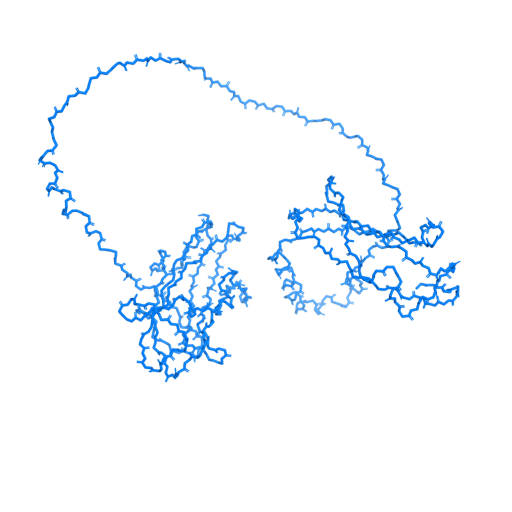93 ? 0.583 -0.202 -13.000 1.00 65.75 93 ILE A O 1
ATOM 750 N N . LEU A 1 94 ? 0.954 1.827 -12.126 1.00 66.50 94 LEU A N 1
ATOM 751 C CA . LEU A 1 94 ? -0.132 2.511 -12.830 1.00 66.50 94 LEU A CA 1
ATOM 752 C C . LEU A 1 94 ? -0.045 2.302 -14.344 1.00 66.50 94 LEU A C 1
ATOM 754 O O . LEU A 1 94 ? -1.056 1.996 -14.963 1.00 66.50 94 LEU A O 1
ATOM 758 N N . ARG A 1 95 ? 1.150 2.398 -14.943 1.00 67.81 95 ARG A N 1
ATOM 759 C CA . ARG A 1 95 ? 1.349 2.158 -16.379 1.00 67.81 95 ARG A CA 1
ATOM 760 C C . ARG A 1 95 ? 1.027 0.718 -16.757 1.00 67.81 95 ARG A C 1
ATOM 762 O O . ARG A 1 95 ? 0.319 0.527 -17.735 1.00 67.81 95 ARG A O 1
ATOM 769 N N . ARG A 1 96 ? 1.497 -0.267 -15.980 1.00 63.47 96 ARG A N 1
ATOM 770 C CA . ARG A 1 96 ? 1.213 -1.693 -16.217 1.00 63.47 96 ARG A CA 1
ATOM 771 C C . ARG A 1 96 ? -0.284 -1.998 -16.125 1.00 63.47 96 ARG A C 1
ATOM 773 O O . ARG A 1 96 ? -0.789 -2.788 -16.911 1.00 63.47 96 ARG A O 1
ATOM 780 N N . TYR A 1 97 ? -0.989 -1.359 -15.195 1.00 57.34 97 TYR A N 1
ATOM 781 C CA . TYR A 1 97 ? -2.435 -1.517 -15.042 1.00 57.34 97 TYR A CA 1
ATOM 782 C C . TYR A 1 97 ? -3.235 -0.782 -16.123 1.00 57.34 97 TYR A C 1
ATOM 784 O O . TYR A 1 97 ? -4.216 -1.331 -16.610 1.00 57.34 97 TYR A O 1
ATOM 792 N N . LEU A 1 98 ? -2.798 0.406 -16.555 1.00 58.50 98 LEU A N 1
ATOM 793 C CA . LEU A 1 98 ? -3.409 1.112 -17.684 1.00 58.50 98 LEU A CA 1
ATOM 794 C C . LEU A 1 98 ? -3.266 0.305 -18.984 1.00 58.50 98 LEU A C 1
ATOM 796 O O . LEU A 1 98 ? -4.246 0.132 -19.696 1.00 58.50 98 LEU A O 1
ATOM 800 N N . THR A 1 99 ? -2.100 -0.276 -19.287 1.00 56.50 99 THR A N 1
ATOM 801 C CA . THR A 1 99 ? -1.962 -1.144 -20.476 1.00 56.50 99 THR A CA 1
ATOM 802 C C . THR A 1 99 ? -2.836 -2.404 -20.418 1.00 56.50 99 THR A C 1
ATOM 804 O O . THR A 1 99 ? -3.269 -2.880 -21.467 1.00 56.50 99 THR A O 1
ATOM 807 N N . LEU A 1 100 ? -3.148 -2.914 -19.220 1.00 51.56 100 LEU A N 1
ATOM 808 C CA . LEU A 1 100 ? -4.076 -4.035 -19.010 1.00 51.56 100 LEU A CA 1
ATOM 809 C C . LEU A 1 100 ? -5.557 -3.625 -19.125 1.00 51.56 100 LEU A C 1
ATOM 811 O O . LEU A 1 100 ? -6.356 -4.399 -19.646 1.00 51.56 100 LEU A O 1
ATOM 815 N N . SER A 1 101 ? -5.944 -2.421 -18.690 1.00 49.09 101 SER A N 1
ATOM 816 C CA . SER A 1 101 ? -7.339 -1.956 -18.756 1.00 49.09 101 SER A CA 1
ATOM 817 C C . SER A 1 101 ? -7.776 -1.511 -20.156 1.00 49.09 101 SER A C 1
ATOM 819 O O . SER A 1 101 ? -8.962 -1.568 -20.470 1.00 49.09 101 SER A O 1
ATOM 821 N N . PHE A 1 102 ? -6.835 -1.129 -21.027 1.00 46.28 102 PHE A N 1
ATOM 822 C CA . PHE A 1 102 ? -7.111 -0.805 -22.434 1.00 46.28 102 PHE A CA 1
ATOM 823 C C . PHE A 1 102 ? -7.218 -2.035 -23.356 1.00 46.28 102 PHE A C 1
ATOM 825 O O . PHE A 1 102 ? -7.551 -1.870 -24.525 1.00 46.28 102 PHE A O 1
ATOM 832 N N . HIS A 1 103 ? -6.993 -3.265 -22.871 1.00 47.22 103 HIS A N 1
ATOM 833 C CA . HIS A 1 103 ? -7.110 -4.478 -23.699 1.00 47.22 103 HIS A CA 1
ATOM 834 C C . HIS A 1 103 ? -8.562 -4.861 -24.054 1.00 47.22 103 HIS A C 1
ATOM 836 O O . HIS A 1 103 ? -8.784 -5.518 -25.069 1.00 47.22 103 HIS A O 1
ATOM 842 N N . THR A 1 104 ? -9.569 -4.440 -23.279 1.00 42.94 104 THR A N 1
ATOM 843 C CA . THR A 1 104 ? -10.977 -4.834 -23.505 1.00 42.94 104 THR A CA 1
ATOM 844 C C . THR A 1 104 ? -11.729 -3.946 -24.498 1.00 42.94 104 THR A C 1
ATOM 846 O O . THR A 1 104 ? -12.685 -4.407 -25.113 1.00 42.94 104 THR A O 1
ATOM 849 N N . THR A 1 105 ? -11.288 -2.709 -24.735 1.00 43.62 105 THR A N 1
ATOM 850 C CA . THR A 1 105 ? -11.886 -1.808 -25.742 1.00 43.62 105 THR A CA 1
ATOM 851 C C . THR A 1 105 ? -11.164 -1.836 -27.095 1.00 43.62 105 THR A C 1
ATOM 853 O O . THR A 1 105 ? -11.671 -1.294 -28.075 1.00 43.62 105 THR A O 1
ATOM 856 N N . TYR A 1 106 ? -10.014 -2.511 -27.188 1.00 39.62 106 TYR A N 1
ATOM 857 C CA . TYR A 1 106 ? -9.145 -2.502 -28.371 1.00 39.62 106 TYR A CA 1
ATOM 858 C C . TYR A 1 106 ? -9.501 -3.545 -29.447 1.00 39.62 106 TYR A C 1
ATOM 860 O O . TYR A 1 106 ? -9.038 -3.432 -30.579 1.00 39.62 106 TYR A O 1
ATOM 868 N N . LEU A 1 107 ? -10.344 -4.540 -29.147 1.00 39.16 107 LEU A N 1
ATOM 869 C CA . LEU A 1 107 ? -10.694 -5.607 -30.102 1.00 39.16 107 LEU A CA 1
ATOM 870 C C . LEU A 1 107 ? -11.435 -5.102 -31.355 1.00 39.16 107 LEU A C 1
ATOM 872 O O . LEU A 1 107 ? -11.318 -5.712 -32.412 1.00 39.16 107 LEU A O 1
ATOM 876 N N . VAL A 1 108 ? -12.137 -3.966 -31.279 1.00 40.41 108 VAL A N 1
ATOM 877 C CA . VAL A 1 108 ? -12.879 -3.398 -32.426 1.00 40.41 108 VAL A CA 1
ATOM 878 C C . VAL A 1 108 ? -11.982 -2.544 -33.337 1.00 40.41 108 VAL A C 1
ATOM 880 O O . VAL A 1 108 ? -12.260 -2.409 -34.524 1.00 40.41 108 VAL A O 1
ATOM 883 N N . PHE A 1 109 ? -10.863 -2.021 -32.828 1.00 31.11 109 PHE A N 1
ATOM 884 C CA . PHE A 1 109 ? -9.926 -1.201 -33.611 1.00 31.11 109 PHE A CA 1
ATOM 885 C C . PHE A 1 109 ? -8.772 -2.022 -34.231 1.00 31.11 109 PHE A C 1
ATOM 887 O O . PHE A 1 109 ? -8.060 -1.542 -35.112 1.00 31.11 109 PHE A O 1
ATOM 894 N N . GLN A 1 110 ? -8.621 -3.288 -33.818 1.00 33.75 110 GLN A N 1
ATOM 895 C CA . GLN A 1 110 ? -7.552 -4.214 -34.227 1.00 33.75 110 GLN A CA 1
ATOM 896 C C . GLN A 1 110 ? -7.618 -4.717 -35.680 1.00 33.75 110 GLN A C 1
ATOM 898 O O . GLN A 1 110 ? -6.654 -5.315 -36.149 1.00 33.75 110 GLN A O 1
ATOM 903 N N . LEU A 1 111 ? -8.697 -4.464 -36.430 1.00 31.64 111 LEU A N 1
ATOM 904 C CA . LEU A 1 111 ? -8.781 -4.900 -37.833 1.00 31.64 111 LEU A CA 1
ATOM 905 C C . LEU A 1 111 ? -8.199 -3.903 -38.851 1.00 31.64 111 LEU A C 1
ATOM 907 O O . LEU A 1 111 ? -8.003 -4.287 -39.999 1.00 31.64 111 LEU A O 1
ATOM 911 N N . LEU A 1 112 ? -7.874 -2.658 -38.469 1.00 31.38 112 LEU A N 1
ATOM 912 C CA . LEU A 1 112 ? -7.396 -1.638 -39.425 1.00 31.38 112 LEU A CA 1
ATOM 913 C C . LEU A 1 112 ? -5.996 -1.060 -39.156 1.00 31.38 112 LEU A C 1
ATOM 915 O O . LEU A 1 112 ? -5.491 -0.323 -39.998 1.00 31.38 112 LEU A O 1
ATOM 919 N N . LEU A 1 113 ? -5.314 -1.426 -38.064 1.00 27.73 113 LEU A N 1
ATOM 920 C CA . LEU A 1 113 ? -3.930 -0.998 -37.801 1.00 27.73 113 LEU A CA 1
ATOM 921 C C . LEU A 1 113 ? -3.097 -2.110 -37.141 1.00 27.73 113 LEU A C 1
ATOM 923 O O . LEU A 1 113 ? -2.630 -1.982 -36.013 1.00 27.73 113 LEU A O 1
ATOM 927 N N . GLN A 1 114 ? -2.851 -3.210 -37.857 1.00 30.02 114 GLN A N 1
ATOM 928 C CA . GLN A 1 114 ? -1.785 -4.140 -37.474 1.00 30.02 114 GLN A CA 1
ATOM 929 C C . GLN A 1 114 ? -0.401 -3.531 -37.764 1.00 30.02 114 GLN A C 1
ATOM 931 O O . GLN A 1 114 ? 0.188 -3.813 -38.806 1.00 30.02 114 GLN A O 1
ATOM 936 N N . LYS A 1 115 ? 0.147 -2.733 -36.835 1.00 31.78 115 LYS A N 1
ATOM 937 C CA . LYS A 1 115 ? 1.578 -2.772 -36.458 1.00 31.78 115 LYS A CA 1
ATOM 938 C C . LYS A 1 115 ? 1.862 -1.853 -35.261 1.00 31.78 115 LYS A C 1
ATOM 940 O O . LYS A 1 115 ? 1.460 -0.700 -35.292 1.00 31.78 115 LYS A O 1
ATOM 945 N N . GLN A 1 116 ? 2.723 -2.334 -34.351 1.00 26.64 116 GLN A N 1
ATOM 946 C CA . GLN A 1 116 ? 3.197 -1.740 -33.076 1.00 26.64 116 GLN A CA 1
ATOM 947 C C . GLN A 1 116 ? 2.274 -2.134 -31.903 1.00 26.64 116 GLN A C 1
ATOM 949 O O . GLN A 1 116 ? 1.077 -1.927 -31.983 1.00 26.64 116 GLN A O 1
ATOM 954 N N . GLU A 1 117 ? 2.722 -2.797 -30.831 1.00 30.84 117 GLU A N 1
ATOM 955 C CA . GLU A 1 117 ? 3.910 -2.500 -30.022 1.00 30.84 117 GLU A CA 1
ATOM 956 C C . GLU A 1 117 ? 4.232 -3.694 -29.085 1.00 30.84 1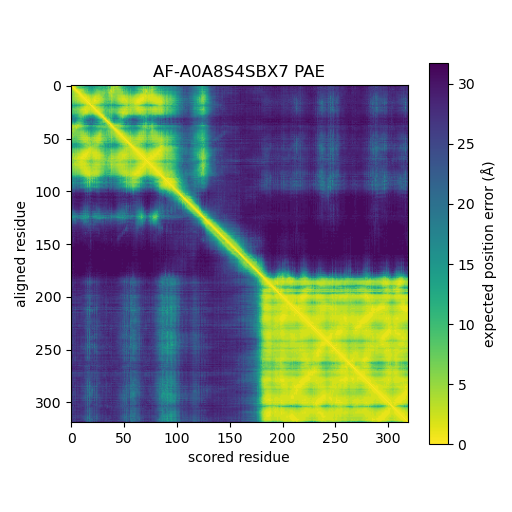17 GLU A C 1
ATOM 958 O O . GLU A 1 117 ? 3.708 -3.797 -27.982 1.00 30.84 117 GLU A O 1
ATOM 963 N N . GLU A 1 118 ? 5.090 -4.623 -29.519 1.00 28.86 118 GLU A N 1
ATOM 964 C CA . GLU A 1 118 ? 6.088 -5.165 -28.585 1.00 28.86 118 GLU A CA 1
ATOM 965 C C . GLU A 1 118 ? 7.138 -4.069 -28.448 1.00 28.86 118 GLU A C 1
ATOM 967 O O . GLU A 1 118 ? 7.437 -3.454 -29.475 1.00 28.86 118 GLU A O 1
ATOM 972 N N . ASP A 1 119 ? 7.635 -3.794 -27.234 1.00 31.27 119 ASP A N 1
ATOM 973 C CA . ASP A 1 119 ? 8.662 -2.783 -26.940 1.00 31.27 119 ASP A CA 1
ATOM 974 C C . ASP A 1 119 ? 9.733 -2.785 -28.036 1.00 31.27 119 ASP A C 1
ATOM 976 O O . ASP A 1 119 ? 10.691 -3.563 -28.029 1.00 31.27 119 ASP A O 1
ATOM 980 N N . LYS A 1 120 ? 9.539 -1.924 -29.036 1.00 26.84 120 LYS A N 1
ATOM 981 C CA . LYS A 1 120 ? 10.389 -1.886 -30.209 1.00 26.84 120 LYS A CA 1
ATOM 982 C C . LYS A 1 120 ? 11.567 -1.039 -29.793 1.00 26.84 120 LYS A C 1
ATOM 984 O O . LYS A 1 120 ? 11.592 0.172 -29.989 1.00 26.84 120 LYS A O 1
ATOM 989 N N . ILE A 1 121 ? 12.510 -1.716 -29.150 1.00 35.34 121 ILE A N 1
ATOM 990 C CA . ILE A 1 121 ? 13.940 -1.440 -29.153 1.00 35.34 121 ILE A CA 1
ATOM 991 C C . ILE A 1 121 ? 14.263 -0.838 -30.528 1.00 35.34 121 ILE A C 1
ATOM 993 O O . ILE A 1 121 ? 14.390 -1.537 -31.533 1.00 35.34 121 ILE A O 1
ATOM 997 N N . SER A 1 122 ? 14.265 0.496 -30.611 1.00 31.67 122 SER A N 1
ATOM 998 C CA . SER A 1 122 ? 14.634 1.201 -31.833 1.00 31.67 122 SER A CA 1
ATOM 999 C C . SER A 1 122 ? 16.097 0.881 -32.044 1.00 31.67 122 SER A C 1
ATOM 1001 O O . SER A 1 122 ? 16.930 1.330 -31.259 1.00 31.67 122 SER A O 1
ATOM 1003 N N . HIS A 1 123 ? 16.396 0.055 -33.044 1.00 39.09 123 HIS A N 1
ATOM 1004 C CA . HIS A 1 123 ? 17.745 -0.296 -33.465 1.00 39.09 123 HIS A CA 1
ATOM 1005 C C . HIS A 1 123 ? 18.445 0.939 -34.035 1.00 39.09 123 HIS A C 1
ATOM 1007 O O . HIS A 1 123 ? 18.536 1.115 -35.245 1.00 39.09 123 HIS A O 1
ATOM 1013 N N . THR A 1 124 ? 18.941 1.807 -33.160 1.00 43.09 124 THR A N 1
ATOM 1014 C CA . THR A 1 124 ? 19.854 2.874 -33.547 1.00 43.09 124 THR A CA 1
ATOM 1015 C C . THR A 1 124 ? 21.253 2.390 -33.194 1.00 43.09 124 THR A C 1
ATOM 1017 O O . THR A 1 124 ? 21.626 2.331 -32.021 1.00 43.09 124 THR A O 1
ATOM 1020 N N . GLN A 1 125 ? 22.027 1.983 -34.207 1.00 50.25 125 GLN A N 1
ATOM 1021 C CA . GLN A 1 125 ? 23.482 1.903 -34.058 1.00 50.25 125 GLN A CA 1
ATOM 1022 C C . GLN A 1 125 ? 23.955 3.254 -33.522 1.00 50.25 125 GLN A C 1
ATOM 1024 O O . GLN A 1 125 ? 23.421 4.275 -33.948 1.00 50.25 125 GLN A O 1
ATOM 1029 N N . CYS A 1 126 ? 24.901 3.263 -32.582 1.00 50.72 126 CYS A N 1
ATOM 1030 C CA . CYS A 1 126 ? 25.430 4.479 -31.960 1.00 50.72 126 CYS A CA 1
ATOM 1031 C C . CYS A 1 126 ? 26.007 5.444 -33.017 1.00 50.72 126 CYS A C 1
ATOM 1033 O O . CYS A 1 126 ? 27.212 5.458 -33.268 1.00 50.72 126 CYS A O 1
ATOM 1035 N N . LEU A 1 127 ? 25.152 6.226 -33.671 1.00 51.56 127 LEU A N 1
ATOM 1036 C CA . LEU A 1 127 ? 25.547 7.333 -34.517 1.00 51.56 127 LEU A CA 1
ATOM 1037 C C . LEU A 1 127 ? 26.005 8.449 -33.585 1.00 51.56 127 LEU A C 1
ATOM 1039 O O . LEU A 1 127 ? 25.403 8.699 -32.539 1.00 51.56 127 LEU A O 1
ATOM 1043 N N . SER A 1 128 ? 27.113 9.083 -33.955 1.00 37.03 128 SER A N 1
ATOM 1044 C CA . SER A 1 128 ? 27.660 10.242 -33.256 1.00 37.03 128 SER A CA 1
ATOM 1045 C C . SER A 1 128 ? 26.557 11.267 -32.956 1.00 37.03 128 SER A C 1
ATOM 1047 O O . SER A 1 128 ? 25.738 11.529 -33.843 1.00 37.03 128 SER A O 1
ATOM 1049 N N . PRO A 1 129 ? 26.532 11.866 -31.751 1.00 34.31 129 PRO A N 1
ATOM 1050 C CA . PRO A 1 129 ? 25.507 12.837 -31.395 1.00 34.31 129 PRO A CA 1
ATOM 1051 C C . PRO A 1 129 ? 25.519 14.011 -32.391 1.00 34.31 129 PRO A C 1
ATOM 1053 O O . PRO A 1 129 ? 26.604 14.488 -32.745 1.00 34.31 129 PRO A O 1
ATOM 1056 N N . PRO A 1 130 ? 24.355 14.508 -32.851 1.00 32.53 130 PRO A N 1
ATOM 1057 C CA . PRO A 1 130 ? 24.314 15.757 -33.598 1.00 32.53 130 PRO A CA 1
ATOM 1058 C C . PRO A 1 130 ? 24.844 16.885 -32.702 1.00 32.53 130 PRO A C 1
ATOM 1060 O O . PRO A 1 130 ? 24.457 17.001 -31.537 1.00 32.53 130 PRO A O 1
ATOM 1063 N N . LYS A 1 131 ? 25.764 17.701 -33.237 1.00 28.88 131 LYS A N 1
ATOM 1064 C CA . LYS A 1 131 ? 26.280 18.901 -32.558 1.00 28.88 131 LYS A CA 1
ATOM 1065 C C . LYS A 1 131 ? 25.105 19.779 -32.097 1.00 28.88 131 LYS A C 1
ATOM 1067 O O . LYS A 1 131 ? 24.170 19.962 -32.877 1.00 28.88 131 LYS A O 1
ATOM 1072 N N . PRO A 1 132 ? 25.157 20.368 -30.889 1.00 31.34 132 PRO A N 1
ATOM 1073 C CA . PRO A 1 132 ? 24.126 21.296 -30.452 1.00 31.34 132 PRO A CA 1
ATOM 1074 C C . PRO A 1 132 ? 24.154 22.548 -31.337 1.00 31.34 132 PRO A C 1
ATOM 1076 O O . PRO A 1 132 ? 25.133 23.293 -31.360 1.00 31.34 132 PRO A O 1
ATOM 1079 N N . SER A 1 133 ? 23.072 22.765 -32.081 1.00 29.78 133 SER A N 1
ATOM 1080 C CA . SER A 1 133 ? 22.768 24.041 -32.717 1.00 29.78 133 SER A CA 1
ATOM 1081 C C . SER A 1 133 ? 22.307 25.026 -31.646 1.00 29.78 133 SER A C 1
ATOM 1083 O O . SER A 1 133 ? 21.317 24.794 -30.953 1.00 29.78 133 SER A O 1
ATOM 1085 N N . ILE A 1 134 ? 23.057 26.114 -31.529 1.00 32.19 134 ILE A N 1
ATOM 1086 C CA . ILE A 1 134 ? 22.754 27.304 -30.738 1.00 32.19 134 ILE A CA 1
ATOM 1087 C C . ILE A 1 134 ? 21.410 27.873 -31.212 1.00 32.19 134 ILE A C 1
ATOM 1089 O O . ILE A 1 134 ? 21.261 28.175 -32.394 1.00 32.19 134 ILE A O 1
ATOM 1093 N N . LEU A 1 135 ? 20.452 28.045 -30.299 1.00 28.12 135 LEU A N 1
ATOM 1094 C CA . LEU A 1 135 ? 19.297 28.912 -30.514 1.00 28.12 135 LEU A CA 1
ATOM 1095 C C . LEU A 1 135 ? 19.291 30.010 -29.454 1.00 28.12 135 LEU A C 1
ATOM 1097 O O . LEU A 1 135 ? 19.410 29.753 -28.257 1.00 28.12 135 LEU A O 1
ATOM 1101 N N . GLN A 1 136 ? 19.242 31.226 -29.985 1.00 27.56 136 GLN A N 1
ATOM 1102 C CA . GLN A 1 136 ? 19.365 32.514 -29.328 1.00 27.56 136 GLN A CA 1
ATOM 1103 C C . GLN A 1 136 ? 18.184 32.875 -28.423 1.00 27.56 136 GLN A C 1
ATOM 1105 O O . GLN A 1 136 ? 17.113 32.276 -28.434 1.00 27.56 136 GLN A O 1
ATOM 1110 N N . GLU A 1 137 ? 18.491 33.916 -27.661 1.00 29.89 137 GLU A N 1
ATOM 1111 C CA . GLU A 1 137 ? 17.781 34.639 -26.623 1.00 29.89 137 GLU A CA 1
ATOM 1112 C C . GLU A 1 137 ? 16.348 35.091 -26.936 1.00 29.89 137 GLU A C 1
ATOM 1114 O O . GLU A 1 137 ? 15.964 35.335 -28.077 1.00 29.89 137 GLU A O 1
ATOM 1119 N N . GLY A 1 138 ? 15.594 35.320 -25.857 1.00 24.89 138 GLY A N 1
ATOM 1120 C CA . GLY A 1 138 ? 14.331 36.049 -25.883 1.00 24.89 138 GLY A CA 1
ATOM 1121 C C . GLY A 1 138 ? 13.705 36.171 -24.495 1.00 24.89 138 GLY A C 1
ATOM 1122 O O . GLY A 1 138 ? 12.756 35.458 -24.187 1.00 24.89 138 GLY A O 1
ATOM 1123 N N . TRP A 1 139 ? 14.227 37.068 -23.651 1.00 25.95 139 TRP A N 1
ATOM 1124 C CA . TRP A 1 139 ? 13.547 37.537 -22.435 1.00 25.95 139 TRP A CA 1
ATOM 1125 C C . TRP A 1 139 ? 13.112 38.995 -22.634 1.00 25.95 139 TRP A C 1
ATOM 1127 O O . TRP A 1 139 ? 13.950 39.885 -22.741 1.00 25.95 139 TRP A O 1
ATOM 1137 N N . PHE A 1 140 ? 11.800 39.238 -22.656 1.00 26.12 140 PHE A N 1
ATOM 1138 C CA . PHE A 1 140 ? 11.202 40.557 -22.436 1.00 26.12 140 PHE A CA 1
ATOM 1139 C C . PHE A 1 140 ? 10.703 40.647 -20.983 1.00 26.12 140 PHE A C 1
ATOM 1141 O O . PHE A 1 140 ? 10.178 39.674 -20.445 1.00 26.12 140 PHE A O 1
ATOM 1148 N N . GLY A 1 141 ? 10.915 41.817 -20.360 1.00 24.30 141 GLY A N 1
ATOM 1149 C CA . GLY A 1 141 ? 10.549 42.167 -18.976 1.00 24.30 141 GLY A CA 1
ATOM 1150 C C . GLY A 1 141 ? 9.032 42.176 -18.697 1.00 24.30 141 GLY A C 1
ATOM 1151 O O . GLY A 1 141 ? 8.234 41.833 -19.556 1.00 24.30 141 GLY A O 1
ATOM 1152 N N . LEU A 1 142 ? 8.518 42.578 -17.531 1.00 27.45 142 LEU A N 1
ATOM 1153 C CA . LEU A 1 142 ? 8.935 43.646 -16.620 1.00 27.45 142 LEU A CA 1
ATOM 1154 C C . LEU A 1 142 ? 8.160 43.555 -15.284 1.00 27.45 142 LEU A C 1
ATOM 1156 O O . LEU A 1 142 ? 7.005 43.137 -15.261 1.00 27.45 142 LEU A O 1
ATOM 1160 N N . SER A 1 143 ? 8.748 44.195 -14.261 1.00 27.30 143 SER A N 1
ATOM 1161 C CA . SER A 1 143 ? 8.110 44.935 -13.144 1.00 27.30 143 SER A CA 1
ATOM 1162 C C . SER A 1 143 ? 7.669 44.151 -11.896 1.00 27.30 143 SER A C 1
ATOM 1164 O O . SER A 1 143 ? 7.171 43.043 -12.002 1.00 27.30 143 SER A O 1
ATOM 1166 N N . LYS A 1 144 ? 7.789 44.653 -10.658 1.00 29.22 144 LYS A N 1
ATOM 1167 C CA . LYS A 1 144 ? 8.222 45.946 -10.084 1.00 29.22 144 LYS A CA 1
ATOM 1168 C C . LYS A 1 144 ? 8.537 45.664 -8.599 1.00 29.22 144 LYS A C 1
ATOM 1170 O O . LYS A 1 144 ? 7.734 45.014 -7.938 1.00 29.22 144 LYS A O 1
ATOM 1175 N N . LEU A 1 145 ? 9.654 46.166 -8.072 1.00 28.70 145 LEU A N 1
ATOM 1176 C CA . LEU A 1 145 ? 9.958 46.206 -6.635 1.00 28.70 145 LEU A CA 1
ATOM 1177 C C . LEU A 1 145 ? 9.901 47.661 -6.163 1.00 28.70 145 LEU A C 1
ATOM 1179 O O . LEU A 1 145 ? 10.441 48.546 -6.823 1.00 28.70 145 LEU A O 1
ATOM 1183 N N . CYS A 1 146 ? 9.253 47.898 -5.025 1.00 25.44 146 CYS A N 1
ATOM 1184 C CA . CYS A 1 146 ? 9.291 49.157 -4.289 1.00 25.44 146 CYS A CA 1
ATOM 1185 C C . CYS A 1 146 ? 9.170 48.842 -2.795 1.00 25.44 146 CYS A C 1
ATOM 1187 O O . CYS A 1 146 ? 8.314 48.044 -2.419 1.00 25.44 146 CYS A O 1
ATOM 1189 N N . GLY A 1 147 ? 9.990 49.489 -1.962 1.00 28.69 147 GLY A N 1
ATOM 1190 C CA . GLY A 1 147 ? 9.756 49.576 -0.518 1.00 28.69 147 GLY A CA 1
ATOM 1191 C C . GLY A 1 147 ? 10.982 49.337 0.357 1.00 28.69 147 GLY A C 1
ATOM 1192 O O . GLY A 1 147 ? 11.218 48.227 0.812 1.00 28.69 147 GLY A O 1
ATOM 1193 N N . ILE A 1 148 ? 11.724 50.413 0.609 1.00 32.56 148 ILE A N 1
ATOM 1194 C CA . ILE A 1 148 ? 12.783 50.567 1.617 1.00 32.56 148 ILE A CA 1
ATOM 1195 C C . ILE A 1 148 ? 12.127 50.892 2.971 1.00 32.56 148 ILE A C 1
ATOM 1197 O O . ILE A 1 148 ? 11.198 51.696 2.971 1.00 32.56 148 ILE A O 1
ATOM 1201 N N . ALA A 1 149 ? 12.642 50.378 4.098 1.00 32.12 149 ALA A N 1
ATOM 1202 C CA . ALA A 1 149 ? 12.703 51.090 5.392 1.00 32.12 149 ALA A CA 1
ATOM 1203 C C . ALA A 1 149 ? 13.499 50.303 6.468 1.00 32.12 149 ALA A C 1
ATOM 1205 O O . ALA A 1 149 ? 13.649 49.091 6.328 1.00 32.12 149 ALA A O 1
ATOM 1206 N N . PRO A 1 150 ? 14.043 50.972 7.511 1.00 40.12 150 PRO A N 1
ATOM 1207 C CA . PRO A 1 150 ? 15.350 50.633 8.080 1.00 40.12 150 PRO A CA 1
ATOM 1208 C C . PRO A 1 150 ? 15.370 50.171 9.557 1.00 40.12 150 PRO A C 1
ATOM 1210 O O . PRO A 1 150 ? 14.393 50.264 10.287 1.00 40.12 150 PRO A O 1
ATOM 1213 N N . ALA A 1 151 ? 16.563 49.696 9.939 1.00 31.97 151 ALA A N 1
ATOM 1214 C CA . ALA A 1 151 ? 17.319 49.830 11.197 1.00 31.97 151 ALA A CA 1
ATOM 1215 C C . ALA A 1 151 ? 16.623 49.934 12.581 1.00 31.97 151 ALA A C 1
ATOM 1217 O O . ALA A 1 151 ? 15.959 50.909 12.908 1.00 31.97 151 ALA A O 1
ATOM 1218 N N . GLN A 1 152 ? 16.976 48.939 13.411 1.00 40.50 152 GLN A N 1
ATOM 1219 C CA . GLN A 1 152 ? 17.407 48.946 14.825 1.00 40.50 152 GLN A CA 1
ATOM 1220 C C . GLN A 1 152 ? 16.869 49.992 15.817 1.00 40.50 152 GLN A C 1
ATOM 1222 O O . GLN A 1 152 ? 17.081 51.184 15.650 1.00 40.50 152 GLN A O 1
ATOM 1227 N N . LEU A 1 153 ? 16.446 49.498 16.991 1.00 33.88 153 LEU A N 1
ATOM 1228 C CA . LEU A 1 153 ? 16.743 50.107 18.294 1.00 33.88 153 LEU A CA 1
ATOM 1229 C C . LEU A 1 153 ? 16.777 49.024 19.387 1.00 33.88 153 LEU A C 1
ATOM 1231 O O . LEU A 1 153 ? 15.873 48.200 19.505 1.00 33.88 153 LEU A O 1
ATOM 1235 N N . ALA A 1 154 ? 17.855 49.032 20.169 1.00 38.84 154 ALA A N 1
ATOM 1236 C CA . ALA A 1 154 ? 18.029 48.243 21.380 1.00 38.84 154 ALA A CA 1
ATOM 1237 C C . ALA A 1 154 ? 17.301 48.909 22.560 1.00 38.84 154 ALA A C 1
ATOM 1239 O O . ALA A 1 154 ? 17.320 50.133 22.681 1.00 38.84 154 ALA A O 1
ATOM 1240 N N . ALA A 1 155 ? 16.734 48.115 23.472 1.00 36.81 155 ALA A N 1
ATOM 1241 C CA . ALA A 1 155 ? 16.297 48.590 24.783 1.00 36.81 155 ALA A CA 1
ATOM 1242 C C . ALA A 1 155 ? 16.514 47.523 25.867 1.00 36.81 155 ALA A C 1
ATOM 1244 O O . ALA A 1 155 ? 16.454 46.320 25.627 1.00 36.81 155 ALA A O 1
ATOM 1245 N N . SER A 1 156 ? 16.846 48.031 27.048 1.00 36.25 156 SER A N 1
ATOM 1246 C CA . SER A 1 156 ? 17.498 47.383 28.183 1.00 36.25 156 SER A CA 1
ATOM 1247 C C . SER A 1 156 ? 16.533 46.709 29.175 1.00 36.25 156 SER A C 1
ATOM 1249 O O . SER A 1 156 ? 15.330 46.946 29.172 1.00 36.25 156 SER A O 1
ATOM 1251 N N . ARG A 1 157 ? 17.123 45.887 30.054 1.00 44.25 157 ARG A N 1
ATOM 1252 C CA . ARG A 1 157 ? 16.551 45.094 31.160 1.00 44.25 157 ARG A CA 1
ATOM 1253 C C . ARG A 1 157 ? 15.646 45.884 32.116 1.00 44.25 157 ARG A C 1
ATOM 1255 O O . ARG A 1 157 ? 16.055 46.949 32.573 1.00 44.25 157 ARG A O 1
ATOM 1262 N N . ARG A 1 158 ? 14.609 45.217 32.649 1.00 38.12 158 ARG A N 1
ATOM 1263 C CA . ARG A 1 158 ? 14.416 45.040 34.109 1.00 38.12 158 ARG A CA 1
ATOM 1264 C C . ARG A 1 158 ? 13.391 43.935 34.404 1.00 38.12 158 ARG A C 1
ATOM 1266 O O . ARG A 1 158 ? 12.223 44.059 34.067 1.00 38.12 158 ARG A O 1
ATOM 1273 N N . THR A 1 159 ? 13.850 42.858 35.028 1.00 40.03 159 THR A N 1
ATOM 1274 C CA . THR A 1 159 ? 13.028 41.831 35.672 1.00 40.03 159 THR A CA 1
ATOM 1275 C C . THR A 1 159 ? 12.603 42.324 37.054 1.00 40.03 159 THR A C 1
ATOM 1277 O O . THR A 1 159 ? 13.428 42.839 37.810 1.00 40.03 159 THR A O 1
ATOM 1280 N N . SER A 1 160 ? 11.336 42.141 37.411 1.00 44.28 160 SER A N 1
ATOM 1281 C CA . SER A 1 160 ? 10.896 42.151 38.805 1.00 44.28 160 SER A CA 1
ATOM 1282 C C . SER A 1 160 ? 9.751 41.163 38.978 1.00 44.28 160 SER A C 1
ATOM 1284 O O . SER A 1 160 ? 8.746 41.226 38.276 1.00 44.28 160 SER A O 1
ATOM 1286 N N . HIS A 1 161 ? 10.001 40.243 39.905 1.00 49.25 161 HIS A N 1
ATOM 1287 C CA . HIS A 1 161 ? 9.132 39.226 40.477 1.00 49.25 161 HIS A CA 1
ATOM 1288 C C . HIS A 1 161 ? 7.816 39.823 41.014 1.00 49.25 161 HIS A C 1
ATOM 1290 O O . HIS A 1 161 ? 7.725 41.037 41.145 1.00 49.25 161 HIS A O 1
ATOM 1296 N N . PHE A 1 162 ? 6.867 38.955 41.393 1.00 48.47 162 PHE A N 1
ATOM 1297 C CA . PHE A 1 162 ? 5.580 39.217 42.075 1.00 48.47 162 PHE A CA 1
ATOM 1298 C C . PHE A 1 162 ? 4.313 39.130 41.200 1.00 48.47 162 PHE A C 1
ATOM 1300 O O . PHE A 1 162 ? 3.598 40.114 41.058 1.00 48.47 162 PHE A O 1
ATOM 1307 N N . ALA A 1 163 ? 3.980 37.933 40.690 1.00 43.38 163 ALA A N 1
ATOM 1308 C CA . ALA A 1 163 ? 2.582 37.546 40.400 1.00 43.38 163 ALA A CA 1
ATOM 1309 C C . ALA A 1 163 ? 2.332 36.016 40.268 1.00 43.38 163 ALA A C 1
ATOM 1311 O O . ALA A 1 163 ? 1.305 35.608 39.734 1.00 43.38 163 ALA A O 1
ATOM 1312 N N . ASP A 1 164 ? 3.225 35.148 40.760 1.00 51.78 164 ASP A N 1
ATOM 1313 C CA . ASP A 1 164 ? 3.242 33.707 40.421 1.00 51.78 164 ASP A CA 1
ATOM 1314 C C . ASP A 1 164 ? 2.473 32.764 41.373 1.00 51.78 164 ASP A C 1
ATOM 1316 O O . ASP A 1 164 ? 2.846 31.602 41.509 1.00 51.78 164 ASP A O 1
ATOM 1320 N N . LEU A 1 165 ? 1.397 33.192 42.050 1.00 52.00 165 LEU A N 1
ATOM 1321 C CA . LEU A 1 165 ? 0.708 32.267 42.980 1.00 52.00 165 LEU A CA 1
ATOM 1322 C C . LEU A 1 165 ? -0.821 32.225 42.938 1.00 52.00 165 LEU A C 1
ATOM 1324 O O . LEU A 1 165 ? -1.412 31.307 43.497 1.00 52.00 165 LEU A O 1
ATOM 1328 N N . THR A 1 166 ? -1.487 33.132 42.225 1.00 50.81 166 THR A N 1
ATOM 1329 C CA . THR A 1 166 ? -2.960 33.115 42.112 1.00 50.81 166 THR A CA 1
ATOM 1330 C C . THR A 1 166 ? -3.468 32.603 40.764 1.00 50.81 166 THR A C 1
ATOM 1332 O O . THR A 1 166 ? -4.665 32.380 40.609 1.00 50.81 166 THR A O 1
ATOM 1335 N N . MET A 1 167 ? -2.571 32.318 39.812 1.00 49.78 167 MET A N 1
ATOM 1336 C CA . MET A 1 167 ? -2.907 31.813 38.473 1.00 49.78 167 MET A CA 1
ATOM 1337 C C . MET A 1 167 ? -2.559 30.329 38.250 1.00 49.78 167 MET A C 1
ATOM 1339 O O . MET A 1 167 ? -2.571 29.858 37.120 1.00 49.78 167 MET A O 1
ATOM 1343 N N . PHE A 1 168 ? -2.266 29.570 39.311 1.00 46.41 168 PHE A N 1
ATOM 1344 C CA . PHE A 1 168 ? -2.011 28.123 39.207 1.00 46.41 168 PHE A CA 1
ATOM 1345 C C . PHE A 1 168 ? -3.259 27.260 39.453 1.00 46.41 168 PHE A C 1
ATOM 1347 O O . PHE A 1 168 ? -3.354 26.151 38.935 1.00 46.41 168 PHE A O 1
ATOM 1354 N N . PHE A 1 169 ? -4.259 27.777 40.175 1.00 43.78 169 PHE A N 1
ATOM 1355 C CA . PHE A 1 169 ? -5.455 27.007 40.540 1.00 43.78 169 PHE A CA 1
ATOM 1356 C C . PHE A 1 169 ? -6.588 27.056 39.502 1.00 43.78 169 PHE A C 1
ATOM 1358 O O . PHE A 1 169 ? -7.445 26.178 39.509 1.00 43.78 169 PHE A O 1
ATOM 1365 N N . LEU A 1 170 ? -6.577 28.015 38.567 1.00 42.44 170 LEU A N 1
ATOM 1366 C CA . LEU A 1 170 ? -7.593 28.111 37.505 1.00 42.44 170 LEU A CA 1
ATOM 1367 C C . LEU A 1 170 ? -7.218 27.335 36.223 1.00 42.44 170 LEU A C 1
ATOM 1369 O O . LEU A 1 170 ? -8.079 27.061 35.393 1.00 42.44 170 LEU A O 1
ATOM 1373 N N . SER A 1 171 ? -5.944 26.954 36.069 1.00 47.12 171 SER A N 1
ATOM 1374 C CA . SER A 1 171 ? -5.422 26.232 34.892 1.00 47.12 171 SER A CA 1
ATOM 1375 C C . SER A 1 171 ? -5.679 24.715 34.948 1.00 47.12 171 SER A C 1
ATOM 1377 O O . SER A 1 171 ? -5.814 24.055 33.921 1.00 47.12 171 SER A O 1
ATOM 1379 N N . LEU A 1 172 ? -5.835 24.149 36.150 1.00 46.31 172 LEU A N 1
ATOM 1380 C CA . LEU A 1 172 ? -6.034 22.705 36.341 1.00 46.31 172 LEU A CA 1
ATOM 1381 C C . LEU A 1 172 ? -7.445 22.202 35.989 1.00 46.31 172 LEU A C 1
ATOM 1383 O O . LEU A 1 172 ? -7.635 21.000 35.843 1.00 46.31 172 LEU A O 1
ATOM 1387 N N . VAL A 1 173 ? -8.424 23.095 35.813 1.00 50.12 173 VAL A N 1
ATOM 1388 C CA . VAL A 1 173 ? -9.831 22.713 35.573 1.00 50.12 173 VAL A CA 1
ATOM 1389 C C . VAL A 1 173 ? -10.202 22.710 34.078 1.00 50.12 173 VAL A C 1
ATOM 1391 O O . VAL A 1 173 ? -11.223 22.142 33.708 1.00 50.12 173 VAL A O 1
ATOM 1394 N N . VAL A 1 174 ? -9.374 23.277 33.188 1.00 50.31 174 VAL A N 1
ATOM 1395 C CA . VAL A 1 174 ? -9.745 23.502 31.769 1.00 50.31 174 VAL A CA 1
ATOM 1396 C C . VAL A 1 174 ? -9.057 22.546 30.774 1.00 50.31 174 VAL A C 1
ATOM 1398 O O . VAL A 1 174 ? -9.452 22.484 29.614 1.00 50.31 174 VAL A O 1
ATOM 1401 N N . CYS A 1 175 ? -8.088 21.728 31.199 1.00 41.59 175 CYS A N 1
ATOM 1402 C CA . CYS A 1 175 ? -7.344 20.833 30.293 1.00 41.59 175 CYS A CA 1
ATOM 1403 C C . CYS A 1 175 ? -7.787 19.359 30.286 1.00 41.59 175 CYS A C 1
ATOM 1405 O O . CYS A 1 175 ? -7.092 18.517 29.721 1.00 41.59 175 CYS A O 1
ATOM 1407 N N . SER A 1 176 ? -8.959 19.019 30.822 1.00 44.66 176 SER A N 1
ATOM 1408 C CA . SER A 1 176 ? -9.615 17.737 30.530 1.00 44.66 176 SER A CA 1
ATOM 1409 C C . SER A 1 176 ? -10.358 17.820 29.191 1.00 44.66 176 SER A C 1
ATOM 1411 O O . SER A 1 176 ? -11.580 17.706 29.117 1.00 44.66 176 SER A O 1
ATOM 1413 N N . PHE A 1 177 ? -9.611 18.015 28.098 1.00 47.69 177 PHE A N 1
ATOM 1414 C CA . PHE A 1 177 ? -10.126 17.737 26.760 1.00 47.69 177 PHE A CA 1
ATOM 1415 C C . PHE A 1 177 ? -10.291 16.216 26.669 1.00 47.69 177 PHE A C 1
ATOM 1417 O O . PHE A 1 177 ? -9.352 15.489 26.351 1.00 47.69 177 PHE A O 1
ATOM 1424 N N . LEU A 1 178 ? -11.472 15.723 27.049 1.00 43.38 178 LEU A N 1
ATOM 1425 C CA . LEU A 1 178 ? -11.898 14.355 26.790 1.00 43.38 178 LEU A CA 1
ATOM 1426 C C . LEU A 1 178 ? -11.789 14.138 25.279 1.00 43.38 178 LEU A C 1
ATOM 1428 O O . LEU A 1 178 ? -12.634 14.604 24.512 1.00 43.38 178 LEU A O 1
ATOM 1432 N N . ALA A 1 179 ? -10.719 13.472 24.846 1.00 46.72 179 ALA A N 1
ATOM 1433 C CA . ALA A 1 179 ? -10.604 12.952 23.498 1.00 46.72 179 ALA A CA 1
ATOM 1434 C C . ALA A 1 179 ? -11.723 11.921 23.329 1.00 46.72 179 ALA A C 1
ATOM 1436 O O . ALA A 1 179 ? -11.612 10.771 23.750 1.00 46.72 179 ALA A O 1
ATOM 1437 N N . THR A 1 180 ? -12.852 12.365 22.788 1.00 48.06 180 THR A N 1
ATOM 1438 C CA . THR A 1 180 ? -13.961 11.486 22.445 1.00 48.06 180 THR A CA 1
ATOM 1439 C C . THR A 1 180 ? -13.531 10.680 21.226 1.00 48.06 180 THR A C 1
ATOM 1441 O O . THR A 1 180 ? -13.514 11.168 20.097 1.00 48.06 180 THR A O 1
ATOM 1444 N N . ALA A 1 181 ? -13.116 9.438 21.468 1.00 56.34 181 ALA A N 1
ATOM 1445 C CA . ALA A 1 181 ? -12.958 8.445 20.420 1.00 56.34 181 ALA A CA 1
ATOM 1446 C C . ALA A 1 181 ? -14.351 8.183 19.833 1.00 56.34 181 ALA A C 1
ATOM 1448 O O . ALA A 1 181 ? -15.201 7.574 20.478 1.00 56.34 181 ALA A O 1
ATOM 1449 N N . SER A 1 182 ? -14.620 8.736 18.651 1.00 65.06 182 SER A N 1
ATOM 1450 C CA . SER A 1 182 ? -15.875 8.518 17.932 1.00 65.06 182 SER A CA 1
ATOM 1451 C C . SER A 1 182 ? -15.639 7.503 16.826 1.00 65.06 182 SER A C 1
ATOM 1453 O O . SER A 1 182 ? -14.649 7.584 16.098 1.00 65.06 182 SER A O 1
ATOM 1455 N N . ALA A 1 183 ? -16.537 6.527 16.729 1.00 77.25 183 ALA A N 1
ATOM 1456 C CA . ALA A 1 183 ? -16.489 5.529 15.678 1.00 77.25 183 ALA A CA 1
ATOM 1457 C C . ALA A 1 183 ? -16.764 6.154 14.308 1.00 77.25 183 ALA A C 1
ATOM 1459 O O . ALA A 1 183 ? -17.596 7.057 14.167 1.00 77.25 183 ALA A O 1
ATOM 1460 N N . THR A 1 184 ? -16.037 5.684 13.297 1.00 83.69 184 THR A N 1
ATOM 1461 C CA . THR A 1 184 ? -16.213 6.145 11.922 1.00 83.69 184 THR A CA 1
ATOM 1462 C C . THR A 1 184 ? -17.298 5.298 11.275 1.00 83.69 184 THR A C 1
ATOM 1464 O O . THR A 1 184 ? -17.193 4.077 11.247 1.00 83.69 184 THR A O 1
ATOM 1467 N N . ASN A 1 185 ? -18.328 5.929 10.708 1.00 84.81 185 ASN A N 1
ATOM 1468 C CA . ASN A 1 185 ? -19.352 5.193 9.966 1.00 84.81 185 ASN A CA 1
ATOM 1469 C C . ASN A 1 185 ? -18.721 4.583 8.701 1.00 84.81 185 ASN A C 1
ATOM 1471 O O . ASN A 1 185 ? -18.336 5.319 7.799 1.00 84.81 185 ASN A O 1
ATOM 1475 N N . VAL A 1 186 ? -18.564 3.263 8.647 1.00 91.62 186 VAL A N 1
ATOM 1476 C CA . VAL A 1 186 ? -17.954 2.540 7.519 1.00 91.62 186 VAL A CA 1
ATOM 1477 C C . VAL A 1 186 ? -18.967 1.593 6.876 1.00 91.62 186 VAL A C 1
ATOM 1479 O O . VAL A 1 186 ? -19.976 1.236 7.477 1.00 91.62 186 VAL A O 1
ATOM 1482 N N . GLN A 1 187 ? -18.725 1.188 5.631 1.00 91.94 187 GLN A N 1
ATOM 1483 C CA . GLN A 1 187 ? -19.618 0.302 4.881 1.00 91.94 187 GLN A CA 1
ATOM 1484 C C . GLN A 1 187 ? -19.151 -1.155 4.972 1.00 91.94 187 GLN A C 1
ATOM 1486 O O . GLN A 1 187 ? -17.954 -1.423 4.954 1.00 91.94 187 GLN A O 1
ATOM 1491 N N . GLN A 1 188 ? -20.083 -2.106 5.016 1.00 93.25 188 GLN A N 1
ATOM 1492 C CA . GLN A 1 188 ? -19.765 -3.539 4.971 1.00 93.25 188 GLN A CA 1
ATOM 1493 C C . GLN A 1 188 ? -19.222 -3.939 3.597 1.00 93.25 188 GLN A C 1
ATOM 1495 O O . GLN A 1 188 ? -19.694 -3.442 2.572 1.00 93.25 188 GLN A O 1
ATOM 1500 N N . CYS A 1 189 ? -18.288 -4.888 3.559 1.00 90.81 189 CYS A N 1
ATOM 1501 C CA . CYS A 1 189 ? -17.917 -5.554 2.312 1.00 90.81 189 CYS A CA 1
ATOM 1502 C C . CYS A 1 189 ? -19.079 -6.397 1.758 1.00 90.81 189 CYS A C 1
ATOM 1504 O O . CYS A 1 189 ? -19.941 -6.880 2.491 1.00 90.81 189 CYS A O 1
ATOM 1506 N N . SER A 1 190 ? -19.121 -6.573 0.435 1.00 84.00 190 SER A N 1
ATOM 1507 C CA . SER A 1 190 ? -20.232 -7.261 -0.237 1.00 84.00 190 SER A CA 1
ATOM 1508 C C . SER A 1 190 ? -20.365 -8.718 0.216 1.00 84.00 190 SER A C 1
ATOM 1510 O O . SER A 1 190 ? -19.406 -9.481 0.149 1.00 84.00 190 SER A O 1
ATOM 1512 N N . GLY A 1 191 ? -21.568 -9.117 0.641 1.00 81.06 191 GLY A N 1
ATOM 1513 C CA . GLY A 1 191 ? -21.864 -10.498 1.042 1.00 81.06 191 GLY A CA 1
ATOM 1514 C C . GLY A 1 191 ? -21.298 -10.913 2.404 1.00 81.06 191 GLY A C 1
ATOM 1515 O O . GLY A 1 191 ? -21.364 -12.091 2.751 1.00 81.06 191 GLY A O 1
ATOM 1516 N N . GLN A 1 192 ? -20.759 -9.971 3.180 1.00 81.19 192 GLN A N 1
ATOM 1517 C CA . GLN A 1 192 ? -20.234 -10.210 4.520 1.00 81.19 192 GLN A CA 1
ATOM 1518 C C . GLN A 1 192 ? -20.916 -9.279 5.532 1.00 81.19 192 GLN A C 1
ATOM 1520 O O . GLN A 1 192 ? -21.441 -8.226 5.177 1.00 81.19 192 GLN A O 1
ATOM 1525 N N . SER A 1 193 ? -20.927 -9.687 6.801 1.00 85.62 193 SER A N 1
ATOM 1526 C CA . SER A 1 193 ? -21.503 -8.906 7.896 1.00 85.62 193 SER A CA 1
ATOM 1527 C C . SER A 1 193 ? -20.585 -8.987 9.106 1.00 85.62 193 SER A C 1
ATOM 1529 O O . SER A 1 193 ? -20.434 -10.053 9.706 1.00 85.62 193 SER A O 1
ATOM 1531 N N . PHE A 1 194 ? -19.992 -7.853 9.462 1.00 87.44 194 PHE A N 1
ATOM 1532 C CA . PHE A 1 194 ? -19.138 -7.679 10.632 1.00 87.44 194 PHE A CA 1
ATOM 1533 C C . PHE A 1 194 ? -19.739 -6.652 11.591 1.00 87.44 194 PHE A C 1
ATOM 1535 O O . PHE A 1 194 ? -20.565 -5.833 11.204 1.00 87.44 194 PHE A O 1
ATOM 1542 N N . ASP A 1 195 ? -19.316 -6.677 12.847 1.00 86.12 195 ASP A N 1
ATOM 1543 C CA . ASP A 1 195 ? -19.669 -5.640 13.813 1.00 86.12 195 ASP A CA 1
ATOM 1544 C C . ASP A 1 195 ? -18.705 -4.453 13.635 1.00 86.12 195 ASP A C 1
ATOM 1546 O O . ASP A 1 195 ? -17.549 -4.543 14.048 1.00 86.12 195 ASP A O 1
ATOM 1550 N N . LEU A 1 196 ? -19.130 -3.396 12.930 1.00 87.88 196 LEU A N 1
ATOM 1551 C CA . LEU A 1 196 ? -18.257 -2.286 12.505 1.00 87.88 196 LEU A CA 1
ATOM 1552 C C . LEU A 1 196 ? -18.504 -0.972 13.258 1.00 87.88 196 LEU A C 1
ATOM 1554 O O . LEU A 1 196 ? -17.555 -0.211 13.448 1.00 87.88 196 LEU A O 1
ATOM 1558 N N . ASP A 1 197 ? -19.746 -0.711 13.678 1.00 79.69 197 ASP A N 1
ATOM 1559 C CA . ASP A 1 197 ? -20.227 0.623 14.073 1.00 79.69 197 ASP A CA 1
ATOM 1560 C C . ASP A 1 197 ? -19.517 1.217 15.294 1.00 79.69 197 ASP A C 1
ATOM 1562 O O . ASP A 1 197 ? -19.461 2.434 15.416 1.00 79.69 197 ASP A O 1
ATOM 1566 N N . GLU A 1 198 ? -18.941 0.389 16.168 1.00 83.38 198 GLU A N 1
ATOM 1567 C CA . GLU A 1 198 ? -18.138 0.834 17.323 1.00 83.38 198 GLU A CA 1
ATOM 1568 C C . GLU A 1 198 ? -16.682 0.352 17.261 1.00 83.38 198 GLU A C 1
ATOM 1570 O O . GLU A 1 198 ? -15.817 0.801 18.018 1.00 83.38 198 GLU A O 1
ATOM 1575 N N . ASN A 1 199 ? -16.400 -0.561 16.336 1.00 90.75 199 ASN A N 1
ATOM 1576 C CA . ASN A 1 199 ? -15.151 -1.302 16.288 1.00 90.75 199 ASN A CA 1
ATOM 1577 C C . ASN A 1 199 ? -14.136 -0.703 15.317 1.00 90.75 199 ASN A C 1
ATOM 1579 O O . ASN A 1 199 ? -12.962 -1.037 15.429 1.00 90.75 199 ASN A O 1
ATOM 1583 N N . VAL A 1 200 ? -14.545 0.175 14.395 1.00 94.75 200 VAL A N 1
ATOM 1584 C CA . VAL A 1 200 ? -13.639 0.822 13.437 1.00 94.75 200 VAL A CA 1
ATOM 1585 C C . VAL A 1 200 ? -13.591 2.328 13.671 1.00 94.75 200 VAL A C 1
ATOM 1587 O O . VAL A 1 200 ? -14.601 3.032 13.642 1.00 94.75 200 VAL A O 1
ATOM 1590 N N . GLN A 1 201 ? -12.381 2.838 13.873 1.00 94.75 201 GLN A N 1
ATOM 1591 C CA . GLN A 1 201 ? -12.107 4.256 14.074 1.00 94.75 201 GLN A CA 1
ATOM 1592 C C . GLN A 1 201 ? -10.974 4.695 13.153 1.00 94.75 201 GLN A C 1
ATOM 1594 O O . GLN A 1 201 ? -9.895 4.103 13.147 1.00 94.75 201 GLN A O 1
ATOM 1599 N N . LEU A 1 202 ? -11.216 5.758 12.392 1.00 94.00 202 LEU A N 1
ATOM 1600 C CA . LEU A 1 202 ? -10.232 6.427 11.551 1.00 94.00 202 LEU A CA 1
ATOM 1601 C C . LEU A 1 202 ? -10.098 7.872 12.017 1.00 94.00 202 LEU A C 1
ATOM 1603 O O . LEU A 1 202 ? -11.025 8.659 11.869 1.00 94.00 202 LEU A O 1
ATOM 1607 N N . SER A 1 203 ? -8.945 8.264 12.548 1.00 93.00 203 SER A N 1
ATOM 1608 C CA . SER A 1 203 ? -8.703 9.643 12.981 1.00 93.00 203 SER A CA 1
ATOM 1609 C C . SER A 1 203 ? -7.896 10.408 11.928 1.00 93.00 203 SER A C 1
ATOM 1611 O O . SER A 1 203 ? -6.893 9.874 11.441 1.00 93.00 203 SER A O 1
ATOM 1613 N N . PRO A 1 204 ? -8.299 11.647 11.567 1.00 92.12 204 PRO A N 1
ATOM 1614 C CA . PRO A 1 204 ? -9.365 12.480 12.158 1.00 92.12 204 PRO A CA 1
ATOM 1615 C C . PRO A 1 204 ? -10.743 12.378 11.454 1.00 92.12 204 PRO A C 1
ATOM 1617 O O . PRO A 1 204 ? -11.501 13.349 11.408 1.00 92.12 204 PRO A O 1
ATOM 1620 N N . CYS A 1 205 ? -11.085 11.238 10.850 1.00 91.88 205 CYS A N 1
ATOM 1621 C CA . CYS A 1 205 ? -12.315 11.058 10.078 1.00 91.88 205 CYS A CA 1
ATOM 1622 C C . CYS A 1 205 ? -13.493 10.511 10.906 1.00 91.88 205 CYS A C 1
ATOM 1624 O O . CYS A 1 205 ? -13.662 9.306 11.062 1.00 91.88 205 CYS A O 1
ATOM 1626 N N . VAL A 1 206 ? -14.404 11.385 11.337 1.00 86.00 206 VAL A N 1
ATOM 1627 C CA . VAL A 1 206 ? -15.639 10.947 12.024 1.00 86.00 206 VAL A CA 1
ATOM 1628 C C . VAL A 1 206 ? -16.717 10.477 11.035 1.00 86.00 206 VAL A C 1
ATOM 1630 O O . VAL A 1 206 ? -17.437 9.516 11.291 1.00 86.00 206 VAL A O 1
ATOM 1633 N N . LYS A 1 207 ? -16.849 11.150 9.883 1.00 89.12 207 LYS A N 1
ATOM 1634 C CA . LYS A 1 207 ? -17.880 10.857 8.872 1.00 89.12 207 LYS A CA 1
ATOM 1635 C C . LYS A 1 207 ? -17.273 10.781 7.470 1.00 89.12 207 LYS A C 1
ATOM 1637 O O . LYS A 1 207 ? -16.584 11.729 7.079 1.00 89.12 207 LYS A O 1
ATOM 1642 N N . PRO A 1 208 ? -17.554 9.724 6.687 1.00 91.50 208 PRO A N 1
ATOM 1643 C CA . PRO A 1 208 ? -17.174 9.691 5.281 1.00 91.50 208 PRO A CA 1
ATOM 1644 C C . PRO A 1 208 ? -17.890 10.773 4.447 1.00 91.50 208 PRO A C 1
ATOM 1646 O O . PRO A 1 208 ? -18.998 11.186 4.796 1.00 91.50 208 PRO A O 1
ATOM 1649 N N . PRO A 1 209 ? -17.307 11.207 3.312 1.00 95.12 209 PRO A N 1
ATOM 1650 C CA . PRO A 1 209 ? -16.030 10.752 2.773 1.00 95.12 209 PRO A CA 1
ATOM 1651 C C . PRO A 1 209 ? -14.823 11.303 3.548 1.00 95.12 209 PRO A C 1
ATOM 1653 O O . PRO A 1 209 ? -14.702 12.512 3.757 1.00 95.12 209 PRO A O 1
ATOM 1656 N N . CYS A 1 210 ? -13.895 10.422 3.924 1.00 95.50 210 CYS A N 1
ATOM 1657 C CA . CYS A 1 210 ? -12.708 10.793 4.690 1.00 95.50 210 CYS A CA 1
ATOM 1658 C C . CYS A 1 210 ? -11.746 11.645 3.860 1.00 95.50 210 CYS A C 1
ATOM 1660 O O . CYS A 1 210 ? -11.359 11.275 2.750 1.00 95.50 210 CYS A O 1
ATOM 1662 N N . ARG A 1 211 ? -11.336 12.798 4.399 1.00 96.06 211 ARG A N 1
ATOM 1663 C CA . ARG A 1 211 ? -10.370 13.693 3.749 1.00 96.06 211 ARG A CA 1
ATOM 1664 C C . ARG A 1 211 ? -8.950 13.273 4.106 1.00 96.06 211 ARG A C 1
ATOM 1666 O O . ARG A 1 211 ? -8.460 13.596 5.180 1.00 96.06 211 ARG A O 1
ATOM 1673 N N . LEU A 1 212 ? -8.291 12.595 3.175 1.00 94.88 212 LEU A N 1
ATOM 1674 C CA . LEU A 1 212 ? -6.920 12.120 3.326 1.00 94.88 212 LEU A CA 1
ATOM 1675 C C . LEU A 1 212 ? -5.965 13.216 2.845 1.00 94.88 212 LEU A C 1
ATOM 1677 O O . LEU A 1 212 ? -5.789 13.416 1.640 1.00 94.88 212 LEU A O 1
ATOM 1681 N N . LYS A 1 213 ? -5.396 13.981 3.778 1.00 95.75 213 LYS A N 1
ATOM 1682 C CA . LYS A 1 213 ? -4.507 15.099 3.453 1.00 95.75 213 LYS A CA 1
ATOM 1683 C C . LYS A 1 213 ? -3.115 14.596 3.073 1.00 95.75 213 LYS A C 1
ATOM 1685 O O . LYS A 1 213 ? -2.506 13.836 3.816 1.00 95.75 213 LYS A O 1
ATOM 1690 N N . LYS A 1 214 ? -2.590 15.037 1.934 1.00 92.31 214 LYS A N 1
ATOM 1691 C CA . LYS A 1 214 ? -1.225 14.722 1.492 1.00 92.31 214 LYS A CA 1
ATOM 1692 C C . LYS A 1 214 ? -0.170 15.181 2.498 1.00 92.31 214 LYS A C 1
ATOM 1694 O O . LYS A 1 214 ? -0.273 16.265 3.063 1.00 92.31 214 LYS A O 1
ATOM 1699 N N . GLY A 1 215 ? 0.867 14.368 2.669 1.00 91.25 215 GLY A N 1
ATOM 1700 C CA . GLY A 1 215 ? 1.953 14.615 3.615 1.00 91.25 215 GLY A CA 1
ATOM 1701 C C . GLY A 1 215 ? 1.513 14.563 5.079 1.00 91.25 215 GLY A C 1
ATOM 1702 O O . GLY A 1 215 ? 2.203 15.127 5.921 1.00 91.25 215 GLY A O 1
ATOM 1703 N N . SER A 1 216 ? 0.364 13.948 5.376 1.00 93.88 216 SER A N 1
ATOM 1704 C CA . SER A 1 216 ? -0.115 13.735 6.743 1.00 93.88 216 SER A CA 1
ATOM 1705 C C . SER A 1 216 ? -0.231 12.251 7.054 1.00 93.88 216 SER A C 1
ATOM 1707 O O . SER A 1 216 ? -0.375 11.437 6.139 1.00 93.88 216 SER A O 1
ATOM 1709 N N . ASP A 1 217 ? -0.220 11.928 8.339 1.00 93.25 217 ASP A N 1
ATOM 1710 C CA . ASP A 1 217 ? -0.499 10.587 8.826 1.00 93.25 217 ASP A CA 1
ATOM 1711 C C . ASP A 1 217 ? -1.980 10.452 9.176 1.00 93.25 217 ASP A C 1
ATOM 1713 O O . ASP A 1 217 ? -2.634 11.406 9.607 1.00 93.25 217 ASP A O 1
ATOM 1717 N N . GLN A 1 218 ? -2.528 9.268 8.934 1.00 93.81 218 GLN A N 1
ATOM 1718 C CA . GLN A 1 218 ? -3.857 8.874 9.382 1.00 93.81 218 GLN A CA 1
ATOM 1719 C C . GLN A 1 218 ? -3.709 7.757 10.398 1.00 93.81 218 GLN A C 1
ATOM 1721 O O . GLN A 1 218 ? -2.824 6.911 10.270 1.00 93.81 218 GLN A O 1
ATOM 1726 N N . HIS A 1 219 ? -4.606 7.735 11.375 1.00 95.69 219 HIS A N 1
ATOM 1727 C CA . HIS A 1 219 ? -4.592 6.716 12.413 1.00 95.69 219 HIS A CA 1
ATOM 1728 C C . HIS A 1 219 ? -5.809 5.823 12.279 1.00 95.69 219 HIS A C 1
ATOM 1730 O O . HIS A 1 219 ? -6.920 6.313 12.069 1.00 95.69 219 HIS A O 1
ATOM 1736 N N . ILE A 1 220 ? -5.597 4.524 12.437 1.00 95.56 220 ILE A N 1
ATOM 1737 C CA . ILE A 1 220 ? -6.658 3.531 12.453 1.00 95.56 220 ILE A CA 1
ATOM 1738 C C . ILE A 1 220 ? -6.657 2.786 13.780 1.00 95.56 220 ILE A C 1
ATOM 1740 O O . ILE A 1 220 ? -5.608 2.485 14.348 1.00 95.56 220 ILE A O 1
ATOM 1744 N N . THR A 1 221 ? -7.847 2.499 14.287 1.00 96.44 221 THR A N 1
ATOM 1745 C CA . THR A 1 221 ? -8.064 1.594 15.410 1.00 96.44 221 THR A CA 1
ATOM 1746 C C . THR A 1 221 ? -9.179 0.628 15.045 1.00 96.44 221 THR A C 1
ATOM 1748 O O . THR A 1 221 ? -10.263 1.056 14.651 1.00 96.44 221 THR A O 1
ATOM 1751 N N . ILE A 1 222 ? -8.898 -0.670 15.150 1.00 95.88 222 ILE A N 1
ATOM 1752 C CA . ILE A 1 222 ? -9.854 -1.741 14.875 1.00 95.88 222 ILE A CA 1
ATOM 1753 C C . ILE A 1 222 ? -9.948 -2.649 16.095 1.00 95.88 222 ILE A C 1
ATOM 1755 O O . ILE A 1 222 ? -8.971 -3.291 16.469 1.00 95.88 222 ILE A O 1
ATOM 1759 N N . SER A 1 223 ? -11.133 -2.751 16.681 1.00 95.12 223 SER A N 1
ATOM 1760 C CA . SER A 1 223 ? -11.449 -3.753 17.697 1.00 95.12 223 SER A CA 1
ATOM 1761 C C . SER A 1 223 ? -12.056 -4.987 17.037 1.00 95.12 223 SER A C 1
ATOM 1763 O O . SER A 1 223 ? -12.963 -4.874 16.221 1.00 95.12 223 SER A O 1
ATOM 1765 N N . PHE A 1 224 ? -11.577 -6.183 17.367 1.00 94.56 224 PHE A N 1
ATOM 1766 C CA . PHE A 1 224 ? -12.138 -7.418 16.818 1.00 94.56 224 PHE A CA 1
ATOM 1767 C C . PHE A 1 224 ? -12.004 -8.587 17.793 1.00 94.56 224 PHE A C 1
ATOM 1769 O O . PHE A 1 224 ? -11.171 -8.586 18.698 1.00 94.56 224 PHE A O 1
ATOM 1776 N N . ARG A 1 225 ? -12.849 -9.604 17.602 1.00 93.56 225 ARG A N 1
ATOM 1777 C CA . ARG A 1 225 ? -12.871 -10.830 18.408 1.00 93.56 225 ARG A CA 1
ATOM 1778 C C . ARG A 1 225 ? -12.845 -12.038 17.467 1.00 93.56 225 ARG A C 1
ATOM 1780 O O . ARG A 1 225 ? -13.863 -12.324 16.832 1.00 93.56 225 ARG A O 1
ATOM 1787 N N . PRO A 1 226 ? -11.704 -12.729 17.313 1.00 92.25 226 PRO A N 1
ATOM 1788 C CA . PRO A 1 226 ? -11.593 -13.836 16.380 1.00 92.25 226 PRO A CA 1
ATOM 1789 C C . PRO A 1 226 ? -12.434 -15.023 16.863 1.00 92.25 226 PRO A C 1
ATOM 1791 O O . PRO A 1 226 ? -12.537 -15.292 18.060 1.00 92.25 226 PRO A O 1
ATOM 1794 N N . LYS A 1 227 ? -13.067 -15.737 15.927 1.00 90.69 227 LYS A N 1
ATOM 1795 C CA . LYS A 1 227 ? -13.910 -16.912 16.231 1.00 90.69 227 LYS A CA 1
ATOM 1796 C C . LYS A 1 227 ? -13.102 -18.200 16.403 1.00 90.69 227 LYS A C 1
ATOM 1798 O O . LYS A 1 227 ? -13.595 -19.154 16.992 1.00 90.69 227 LYS A O 1
ATOM 1803 N N . THR A 1 228 ? -11.884 -18.220 15.879 1.00 92.31 228 THR A N 1
ATOM 1804 C CA . THR A 1 228 ? -10.928 -19.330 15.934 1.00 92.31 228 THR A CA 1
ATOM 1805 C C . THR A 1 228 ? -9.565 -18.787 16.342 1.00 92.31 228 THR A C 1
ATOM 1807 O O . THR A 1 228 ? -9.352 -17.577 16.279 1.00 92.31 228 THR A O 1
ATOM 1810 N N . ASP A 1 229 ? -8.645 -19.659 16.744 1.00 94.38 229 ASP A N 1
ATOM 1811 C CA . ASP A 1 229 ? -7.2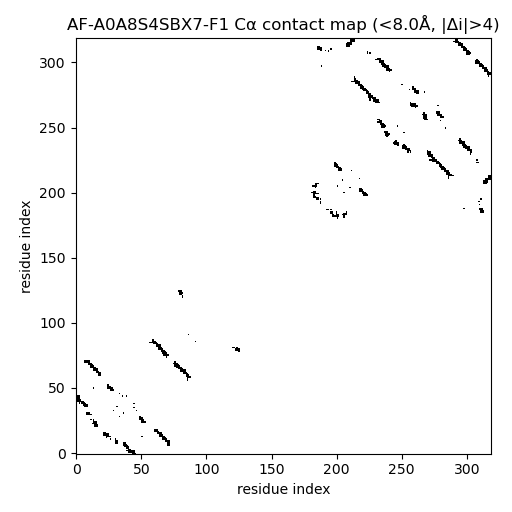56 -19.258 16.963 1.00 94.38 229 ASP A CA 1
ATOM 1812 C C . ASP A 1 229 ? -6.640 -18.798 15.629 1.00 94.38 229 ASP A C 1
ATOM 1814 O O . ASP A 1 229 ? -6.939 -19.362 14.571 1.00 94.38 229 ASP A O 1
ATOM 1818 N N . ILE A 1 230 ? -5.832 -17.735 15.662 1.00 94.38 230 ILE A N 1
ATOM 1819 C CA . ILE A 1 230 ? -5.249 -17.115 14.464 1.00 94.38 230 ILE A CA 1
ATOM 1820 C C . ILE A 1 230 ? -3.743 -16.943 14.638 1.00 94.38 230 ILE A C 1
ATOM 1822 O O . ILE A 1 230 ? -3.292 -16.179 15.486 1.00 94.38 230 ILE A O 1
ATOM 1826 N N . GLU A 1 231 ? -2.961 -17.612 13.794 1.00 94.25 231 GLU A N 1
ATOM 1827 C CA . GLU A 1 231 ? -1.492 -17.594 13.866 1.00 94.25 231 GLU A CA 1
ATOM 1828 C C . GLU A 1 231 ? -0.851 -16.349 13.253 1.00 94.25 231 GLU A C 1
ATOM 1830 O O . GLU A 1 231 ? 0.258 -15.972 13.619 1.00 94.25 231 GLU A O 1
ATOM 1835 N N . LYS A 1 232 ? -1.532 -15.712 12.303 1.00 94.44 232 LYS A N 1
ATOM 1836 C CA . LYS A 1 232 ? -1.051 -14.514 11.619 1.00 94.44 232 LYS A CA 1
ATOM 1837 C C . LYS A 1 232 ? -2.223 -13.662 11.180 1.00 94.44 232 LYS A C 1
ATOM 1839 O O . LYS A 1 232 ? -3.265 -14.188 10.795 1.00 94.44 232 LYS A O 1
ATOM 1844 N N . VAL A 1 233 ? -2.025 -12.352 11.183 1.00 95.50 233 VAL A N 1
ATOM 1845 C CA . VAL A 1 233 ? -2.991 -11.401 10.638 1.00 95.50 233 VAL A CA 1
ATOM 1846 C C . VAL A 1 233 ? -2.257 -10.414 9.746 1.00 95.50 233 VAL A C 1
ATOM 1848 O O . VAL A 1 233 ? -1.212 -9.885 10.132 1.00 95.50 233 VAL A O 1
ATOM 1851 N N . VAL A 1 234 ? -2.798 -10.196 8.552 1.00 94.44 234 VAL A N 1
ATOM 1852 C CA . VAL A 1 234 ? -2.221 -9.355 7.504 1.00 94.44 234 VAL A CA 1
ATOM 1853 C C . VAL A 1 234 ? -3.268 -8.355 7.023 1.00 94.44 234 VAL A C 1
ATOM 1855 O O . VAL A 1 234 ? -4.434 -8.705 6.836 1.00 94.44 234 VAL A O 1
ATOM 1858 N N . ASN A 1 235 ? -2.840 -7.117 6.804 1.00 94.12 235 ASN A N 1
ATOM 1859 C CA . ASN A 1 235 ? -3.636 -6.088 6.151 1.00 94.12 235 ASN A CA 1
ATOM 1860 C C . ASN A 1 235 ? -3.810 -6.402 4.659 1.00 94.12 235 ASN A C 1
ATOM 1862 O O . ASN A 1 235 ? -2.832 -6.617 3.946 1.00 94.12 235 ASN A O 1
ATOM 1866 N N . GLN A 1 236 ? -5.046 -6.357 4.171 1.00 93.69 236 GLN A N 1
ATOM 1867 C CA . GLN A 1 236 ? -5.365 -6.315 2.744 1.00 93.69 236 GLN A CA 1
ATOM 1868 C C . GLN A 1 236 ? -6.096 -5.006 2.463 1.00 93.69 236 GLN A C 1
ATOM 1870 O O . GLN A 1 236 ? -7.273 -4.853 2.799 1.00 93.69 236 GLN A O 1
ATOM 1875 N N . VAL A 1 237 ? -5.383 -4.032 1.898 1.00 92.81 237 VAL A N 1
ATOM 1876 C CA . VAL A 1 237 ? -5.870 -2.656 1.767 1.00 92.81 237 VAL A CA 1
ATOM 1877 C C . VAL A 1 237 ? -5.722 -2.177 0.336 1.00 92.81 237 VAL A C 1
ATOM 1879 O O . VAL A 1 237 ? -4.618 -2.027 -0.186 1.00 92.81 237 VAL A O 1
ATOM 1882 N N . ALA A 1 238 ? -6.853 -1.865 -0.289 1.00 88.31 238 ALA A N 1
ATOM 1883 C CA . ALA A 1 238 ? -6.893 -1.384 -1.658 1.00 88.31 238 ALA A CA 1
ATOM 1884 C C . ALA A 1 238 ? -7.748 -0.122 -1.792 1.00 88.31 238 ALA A C 1
ATOM 1886 O O . ALA A 1 238 ? -8.835 -0.029 -1.237 1.00 88.31 238 ALA A O 1
ATOM 1887 N N . ALA A 1 239 ? -7.286 0.843 -2.577 1.00 88.38 239 ALA A N 1
ATOM 1888 C CA . ALA A 1 239 ? -8.086 1.954 -3.062 1.00 88.38 239 ALA A CA 1
ATOM 1889 C C . ALA A 1 239 ? -8.801 1.546 -4.355 1.00 88.38 239 ALA A C 1
ATOM 1891 O O . ALA A 1 239 ? -8.151 1.268 -5.360 1.00 88.38 239 ALA A O 1
ATOM 1892 N N . ASP A 1 240 ? -10.127 1.535 -4.340 1.00 85.94 240 ASP A N 1
ATOM 1893 C CA . ASP A 1 240 ? -10.965 1.421 -5.528 1.00 85.94 240 ASP A CA 1
ATOM 1894 C C . ASP A 1 240 ? -11.143 2.804 -6.165 1.00 85.94 240 ASP A C 1
ATOM 1896 O O . ASP A 1 240 ? -11.689 3.734 -5.559 1.00 85.94 240 ASP A O 1
ATOM 1900 N N . ILE A 1 241 ? -10.642 2.940 -7.389 1.00 83.50 241 ILE A N 1
ATOM 1901 C CA . ILE A 1 241 ? -10.769 4.133 -8.216 1.00 83.50 241 ILE A CA 1
ATOM 1902 C C . ILE A 1 241 ? -11.463 3.710 -9.507 1.00 83.50 241 ILE A C 1
ATOM 1904 O O . ILE A 1 241 ? -10.852 3.081 -10.370 1.00 83.50 241 ILE A O 1
ATOM 1908 N N . ALA A 1 242 ? -12.739 4.078 -9.639 1.00 80.44 242 ALA A N 1
ATOM 1909 C CA . ALA A 1 242 ? -13.562 3.766 -10.809 1.00 80.44 242 ALA A CA 1
ATOM 1910 C C . ALA A 1 242 ? -13.600 2.260 -11.159 1.00 80.44 242 ALA A C 1
ATOM 1912 O O . ALA A 1 242 ? -13.549 1.891 -12.331 1.00 80.44 242 ALA A O 1
ATOM 1913 N N . GLY A 1 243 ? -13.675 1.392 -10.144 1.00 77.75 243 GLY A N 1
ATOM 1914 C CA . GLY A 1 243 ? -13.738 -0.065 -10.290 1.00 77.75 243 GLY A CA 1
ATOM 1915 C C . GLY A 1 243 ? -12.371 -0.749 -10.370 1.00 77.75 243 GLY A C 1
A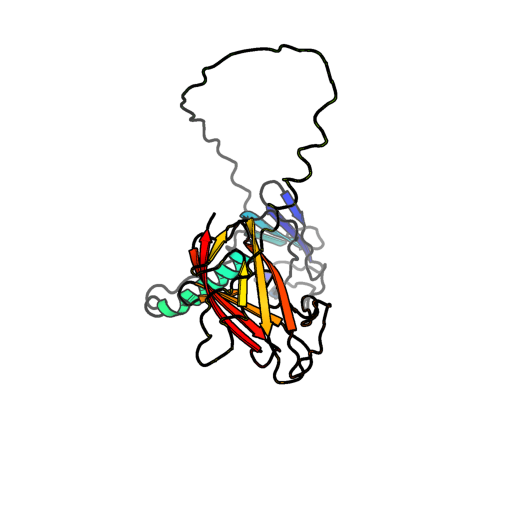TOM 1916 O O . GLY A 1 243 ? -12.305 -1.975 -10.450 1.00 77.75 243 GLY A O 1
ATOM 1917 N N . VAL A 1 244 ? -11.273 0.013 -10.348 1.00 72.12 244 VAL A N 1
ATOM 1918 C CA . VAL A 1 244 ? -9.907 -0.523 -10.365 1.00 72.12 244 VAL A CA 1
ATOM 1919 C C . VAL A 1 244 ? -9.309 -0.445 -8.965 1.00 72.12 244 VAL A C 1
ATOM 1921 O O . VAL A 1 244 ? -9.210 0.636 -8.387 1.00 72.12 244 VAL A O 1
ATOM 1924 N N . LYS A 1 245 ? -8.881 -1.594 -8.427 1.00 79.62 245 LYS A N 1
ATOM 1925 C CA . LYS A 1 245 ? -8.275 -1.707 -7.093 1.00 79.62 245 LYS A CA 1
ATOM 1926 C C . LYS A 1 245 ? -6.760 -1.497 -7.147 1.00 79.62 245 LYS A C 1
ATOM 1928 O O . LYS A 1 245 ? -6.056 -2.211 -7.856 1.00 79.62 245 LYS A O 1
ATOM 1933 N N . PHE A 1 246 ? -6.258 -0.555 -6.355 1.00 79.62 246 PHE A N 1
ATOM 1934 C CA . PHE A 1 246 ? -4.834 -0.245 -6.207 1.00 79.62 246 PHE A CA 1
ATOM 1935 C C . PHE A 1 246 ? -4.371 -0.508 -4.772 1.00 79.62 246 PHE A C 1
ATOM 1937 O O . PHE A 1 246 ? -5.018 -0.009 -3.855 1.00 79.62 246 PHE A O 1
ATOM 1944 N N . PRO A 1 247 ? -3.258 -1.220 -4.538 1.00 85.06 247 PRO A N 1
ATOM 1945 C CA . PRO A 1 247 ? -2.779 -1.481 -3.183 1.00 85.06 247 PRO A CA 1
ATOM 1946 C C . PRO A 1 247 ? -2.355 -0.184 -2.483 1.00 85.06 247 PRO A C 1
ATOM 1948 O O . PRO A 1 247 ? -1.740 0.698 -3.096 1.00 85.06 247 PRO A O 1
ATOM 1951 N N . PHE A 1 248 ? -2.661 -0.065 -1.191 1.00 80.69 248 PHE A N 1
ATOM 1952 C CA . PHE A 1 248 ? -2.234 1.078 -0.388 1.00 80.69 248 PHE A CA 1
ATOM 1953 C C . PHE A 1 248 ? -0.800 0.867 0.111 1.00 80.69 248 PHE A C 1
ATOM 1955 O O . PHE A 1 248 ? -0.532 0.011 0.955 1.00 80.69 248 PHE A O 1
ATOM 1962 N N . ILE A 1 249 ? 0.144 1.640 -0.427 1.00 77.38 249 ILE A N 1
ATOM 1963 C CA . ILE A 1 249 ? 1.576 1.419 -0.186 1.00 77.38 249 ILE A CA 1
ATOM 1964 C C . ILE A 1 249 ? 1.927 1.584 1.289 1.00 77.38 249 ILE A C 1
ATOM 1966 O O . ILE A 1 249 ? 1.566 2.578 1.914 1.00 77.38 249 ILE A O 1
ATOM 1970 N N . GLY A 1 250 ? 2.688 0.617 1.806 1.00 77.00 250 GLY A N 1
ATOM 1971 C CA . GLY A 1 250 ? 3.153 0.595 3.192 1.00 77.00 250 GLY A CA 1
ATOM 1972 C C . GLY A 1 250 ? 2.127 0.056 4.188 1.00 77.00 250 GLY A C 1
ATOM 1973 O O . GLY A 1 250 ? 2.456 -0.068 5.361 1.00 77.00 250 GLY A O 1
ATOM 1974 N N . VAL A 1 251 ? 0.918 -0.279 3.730 1.00 86.12 251 VAL A N 1
ATOM 1975 C CA . VAL A 1 251 ? -0.154 -0.839 4.566 1.00 86.12 251 VAL A CA 1
ATOM 1976 C C . VAL A 1 251 ? -0.591 -2.200 4.035 1.00 86.12 251 VAL A C 1
ATOM 1978 O O . VAL A 1 251 ? -0.692 -3.152 4.803 1.00 86.12 251 VAL A O 1
ATOM 1981 N N . ASP A 1 252 ? -0.817 -2.306 2.726 1.00 88.69 252 ASP A N 1
ATOM 1982 C CA . ASP A 1 252 ? -1.206 -3.557 2.077 1.00 88.69 252 ASP A CA 1
ATOM 1983 C C . ASP A 1 252 ? -0.112 -4.629 2.199 1.00 88.69 252 ASP A C 1
ATOM 1985 O O . ASP A 1 252 ? 1.071 -4.359 1.979 1.00 88.69 252 ASP A O 1
ATOM 1989 N N . GLY A 1 253 ? -0.507 -5.844 2.576 1.00 88.19 253 GLY A N 1
ATOM 1990 C CA . GLY A 1 253 ? 0.386 -6.980 2.800 1.00 88.19 253 GLY A CA 1
ATOM 1991 C C . GLY A 1 253 ? 1.187 -6.930 4.107 1.00 88.19 253 GLY A C 1
ATOM 1992 O O . GLY A 1 253 ? 1.919 -7.878 4.397 1.00 88.19 253 GLY A O 1
ATOM 1993 N N . ALA A 1 254 ? 1.065 -5.870 4.912 1.00 87.38 254 ALA A N 1
ATOM 1994 C CA . ALA A 1 254 ? 1.770 -5.768 6.186 1.00 87.38 254 ALA A CA 1
ATOM 1995 C C . ALA A 1 254 ? 1.142 -6.689 7.244 1.00 87.38 254 ALA A C 1
ATOM 1997 O O . ALA A 1 254 ? -0.075 -6.688 7.444 1.00 87.38 254 ALA A O 1
ATOM 1998 N N . GLY A 1 255 ? 1.975 -7.461 7.945 1.00 93.00 255 GLY A N 1
ATOM 1999 C CA . GLY A 1 255 ? 1.553 -8.156 9.160 1.00 93.00 255 GLY A CA 1
ATOM 2000 C C . GLY A 1 255 ? 1.215 -7.149 10.260 1.00 93.00 255 GLY A C 1
ATOM 2001 O O . GLY A 1 255 ? 1.857 -6.105 10.342 1.00 93.00 255 GLY A O 1
ATOM 2002 N N . ILE A 1 256 ? 0.211 -7.453 11.084 1.00 94.56 256 ILE A N 1
ATOM 2003 C CA . ILE A 1 256 ? -0.231 -6.542 12.156 1.00 94.56 256 ILE A CA 1
ATOM 2004 C C . ILE A 1 256 ? 0.067 -7.053 13.568 1.00 94.56 256 ILE A C 1
ATOM 2006 O O . ILE A 1 256 ? -0.226 -6.353 14.529 1.00 94.56 256 ILE A O 1
ATOM 2010 N N . CYS A 1 257 ? 0.592 -8.274 13.721 1.00 93.38 257 CYS A N 1
ATOM 2011 C CA . CYS A 1 257 ? 0.735 -8.942 15.023 1.00 93.38 257 CYS A CA 1
ATOM 2012 C C . CYS A 1 257 ? 1.603 -8.165 16.031 1.00 93.38 257 CYS A C 1
ATOM 2014 O O . CYS A 1 257 ? 1.457 -8.351 17.229 1.00 93.38 257 CYS A O 1
ATOM 2016 N N . ASP A 1 258 ? 2.494 -7.291 15.571 1.00 94.06 258 ASP A N 1
ATOM 2017 C CA . ASP A 1 258 ? 3.329 -6.399 16.383 1.00 94.06 258 ASP A CA 1
ATOM 2018 C C . ASP A 1 258 ? 2.607 -5.118 16.848 1.00 94.06 258 ASP A C 1
ATOM 2020 O O . ASP A 1 258 ? 3.148 -4.349 17.646 1.00 94.06 258 ASP A O 1
ATOM 2024 N N . LYS A 1 259 ? 1.381 -4.899 16.365 1.00 95.31 259 LYS A N 1
ATOM 2025 C CA . LYS A 1 259 ? 0.571 -3.687 16.552 1.00 95.31 259 LYS A CA 1
ATOM 2026 C C . LYS A 1 259 ? -0.788 -3.971 17.202 1.00 95.31 259 LYS A C 1
ATOM 2028 O O . LYS A 1 259 ? -1.751 -3.227 16.996 1.00 95.31 259 LYS A O 1
ATOM 2033 N N . ILE A 1 260 ? -0.886 -5.071 17.947 1.00 96.25 260 ILE A N 1
ATOM 2034 C CA . ILE A 1 260 ? -2.109 -5.491 18.634 1.00 96.25 260 ILE A CA 1
ATOM 2035 C C . ILE A 1 260 ? -1.962 -5.273 20.139 1.00 96.25 260 ILE A C 1
ATOM 2037 O O . ILE A 1 260 ? -0.915 -5.518 20.735 1.00 96.25 260 ILE A O 1
ATOM 2041 N N . GLU A 1 261 ? -3.046 -4.836 20.760 1.00 96.44 261 GLU A N 1
ATOM 2042 C CA . GLU A 1 261 ? -3.212 -4.712 22.202 1.00 96.44 261 GLU A 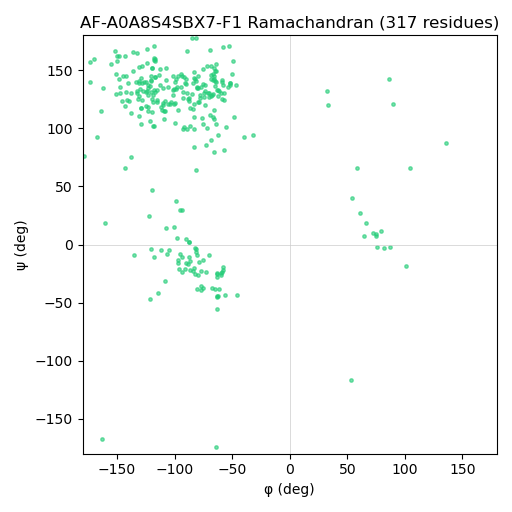CA 1
ATOM 2043 C C . GLU A 1 261 ? -4.389 -5.588 22.666 1.00 96.44 261 GLU A C 1
ATOM 2045 O O . GLU A 1 261 ? -5.325 -5.859 21.905 1.00 96.44 261 GLU A O 1
ATOM 2050 N N . ASN A 1 262 ? -4.349 -6.059 23.912 1.00 93.00 262 ASN A N 1
ATOM 2051 C CA . ASN A 1 262 ? -5.507 -6.669 24.570 1.00 93.00 262 ASN A CA 1
ATOM 2052 C C . ASN A 1 262 ? -6.457 -5.584 25.129 1.00 93.00 262 ASN A C 1
ATOM 2054 O O . ASN A 1 262 ? -6.177 -4.389 25.044 1.00 93.00 262 ASN A O 1
ATOM 2058 N N . GLU A 1 263 ? -7.587 -5.980 25.726 1.00 86.06 263 GLU A N 1
ATOM 2059 C CA . GLU A 1 263 ? -8.532 -5.025 26.341 1.00 86.06 263 GLU A CA 1
ATOM 2060 C C . GLU A 1 263 ? -7.916 -4.186 27.475 1.00 86.06 263 GLU A C 1
ATOM 2062 O O . GLU A 1 263 ? -8.389 -3.083 27.740 1.00 86.06 263 GLU A O 1
ATOM 2067 N N . ALA A 1 264 ? -6.854 -4.679 28.120 1.00 88.44 264 ALA A N 1
ATOM 2068 C CA . ALA A 1 264 ? -6.125 -3.966 29.167 1.00 88.44 264 ALA A CA 1
ATOM 2069 C C . ALA A 1 264 ? -5.088 -2.963 28.615 1.00 88.44 264 ALA A C 1
ATOM 2071 O O . ALA A 1 264 ? -4.458 -2.249 29.392 1.00 88.44 264 ALA A O 1
ATOM 2072 N N . GLY A 1 265 ? -4.914 -2.883 27.289 1.00 89.19 265 GLY A N 1
ATOM 2073 C CA . GLY A 1 265 ? -3.919 -2.025 26.639 1.00 89.19 265 GLY A CA 1
ATOM 2074 C C . GLY A 1 265 ? -2.495 -2.591 26.660 1.00 89.19 265 GLY A C 1
ATOM 2075 O O . GLY A 1 265 ? -1.542 -1.881 26.347 1.00 89.19 265 GLY A O 1
ATOM 2076 N N . GLU A 1 266 ? -2.323 -3.859 27.029 1.00 91.75 266 GLU A N 1
ATOM 2077 C CA . GLU A 1 266 ? -1.032 -4.539 26.988 1.00 91.75 266 GLU A CA 1
ATOM 2078 C C . GLU A 1 266 ? -0.772 -5.071 25.580 1.00 91.75 266 GLU A C 1
ATOM 2080 O O . GLU A 1 266 ? -1.685 -5.554 24.904 1.00 91.75 266 GLU A O 1
ATOM 2085 N N . LYS A 1 267 ? 0.490 -5.029 25.141 1.00 93.38 267 LYS A N 1
ATOM 2086 C CA . LYS A 1 267 ? 0.880 -5.571 23.837 1.00 93.38 267 LYS A CA 1
ATOM 2087 C C . LYS A 1 267 ? 0.538 -7.057 23.758 1.00 93.38 267 LYS A C 1
ATOM 2089 O O . LYS A 1 267 ? 1.004 -7.854 24.571 1.00 93.38 267 LYS A O 1
ATOM 2094 N N . ALA A 1 268 ? -0.219 -7.421 22.735 1.00 93.06 268 ALA A N 1
ATOM 2095 C CA . ALA A 1 268 ? -0.494 -8.793 22.356 1.00 93.06 268 ALA A CA 1
ATOM 2096 C C . ALA A 1 268 ? 0.163 -9.078 21.003 1.00 93.06 268 ALA A C 1
ATOM 2098 O O . ALA A 1 268 ? 0.339 -8.187 20.179 1.00 93.06 268 ALA A O 1
ATOM 2099 N N . SER A 1 269 ? 0.530 -10.334 20.778 1.00 92.38 269 SER A N 1
ATOM 2100 C CA . SER A 1 269 ? 1.058 -10.793 19.497 1.00 92.38 269 SER A CA 1
ATOM 2101 C C . SER A 1 269 ? 0.424 -12.122 19.131 1.00 92.38 269 SER A C 1
ATOM 2103 O O . SER A 1 269 ? -0.214 -12.777 19.957 1.00 92.38 269 SER A O 1
ATOM 2105 N N . CYS A 1 270 ? 0.579 -12.506 17.873 1.00 92.62 270 CYS A N 1
ATOM 2106 C CA . CYS A 1 270 ? 0.097 -13.783 17.388 1.00 92.62 270 CYS A CA 1
ATOM 2107 C C . CYS A 1 270 ? 0.882 -14.948 18.038 1.00 92.62 270 CYS A C 1
ATOM 2109 O O . CYS A 1 270 ? 2.078 -14.799 18.301 1.00 92.62 270 CYS A O 1
ATOM 2111 N N . PRO A 1 271 ? 0.244 -16.108 18.291 1.00 94.81 271 PRO A N 1
ATOM 2112 C CA . PRO A 1 271 ? -1.125 -16.466 17.911 1.00 94.81 271 PRO A CA 1
ATOM 2113 C C . PRO A 1 271 ? -2.206 -15.822 18.798 1.00 94.81 271 PRO A C 1
ATOM 2115 O O . PRO A 1 271 ? -2.129 -15.842 20.025 1.00 94.81 271 PRO A O 1
ATOM 2118 N N . LEU A 1 272 ? -3.253 -15.294 18.161 1.00 95.38 272 LEU A N 1
ATOM 2119 C CA . LEU A 1 272 ? -4.424 -14.723 18.827 1.00 95.38 272 LEU A CA 1
ATOM 2120 C C . LEU A 1 272 ? -5.419 -15.827 19.187 1.00 95.38 272 LEU A C 1
ATOM 2122 O O . LEU A 1 272 ? -5.661 -16.730 18.385 1.00 95.38 272 LEU A O 1
ATOM 2126 N N . LYS A 1 273 ? -6.017 -15.743 20.378 1.00 95.44 273 LYS A N 1
ATOM 2127 C CA . LYS A 1 273 ? -6.934 -16.766 20.898 1.00 95.44 273 LYS A CA 1
ATOM 2128 C C . LYS A 1 273 ? -8.381 -16.500 20.504 1.00 95.44 273 LYS A C 1
ATOM 2130 O O . LYS A 1 273 ? -8.857 -15.365 20.591 1.00 95.44 273 LYS A O 1
ATOM 2135 N N . ALA A 1 274 ? -9.087 -17.561 20.122 1.00 95.31 274 ALA A N 1
ATOM 2136 C CA . ALA A 1 274 ? -10.515 -17.528 19.846 1.00 95.31 274 ALA A CA 1
ATOM 2137 C C . ALA A 1 274 ? -11.288 -16.943 21.035 1.00 95.31 274 ALA A C 1
ATOM 2139 O O . ALA A 1 274 ? -11.063 -17.305 22.188 1.00 95.31 274 ALA A O 1
ATOM 2140 N N . GLY A 1 275 ? -12.232 -16.050 20.755 1.00 93.75 275 GLY A N 1
ATOM 2141 C CA . GLY A 1 275 ? -13.093 -15.476 21.780 1.00 93.75 275 GLY A CA 1
ATOM 2142 C C . GLY A 1 275 ? -12.422 -14.428 22.674 1.00 93.75 275 GLY A C 1
ATOM 2143 O O . GLY A 1 275 ? -13.091 -13.951 23.587 1.00 93.75 275 GLY A O 1
ATOM 2144 N N . THR A 1 276 ? -11.191 -13.995 22.411 1.00 94.19 276 THR A N 1
ATOM 2145 C CA . THR A 1 276 ? -10.560 -12.867 23.124 1.00 94.19 276 THR A CA 1
ATOM 2146 C C . THR A 1 276 ? -10.689 -11.584 22.306 1.00 94.19 276 THR A C 1
ATOM 2148 O O . THR A 1 276 ? -10.492 -11.611 21.095 1.00 94.19 276 THR A O 1
ATOM 2151 N N . LYS A 1 277 ? -11.055 -10.452 22.917 1.00 94.94 277 LYS A N 1
ATOM 2152 C CA . LYS A 1 277 ? -11.110 -9.170 22.196 1.00 94.94 277 LYS A CA 1
ATOM 2153 C C . LYS A 1 277 ? -9.707 -8.573 22.093 1.00 94.94 277 LYS A C 1
ATOM 2155 O O . LYS A 1 277 ? -8.968 -8.528 23.075 1.00 94.94 277 LYS A O 1
ATOM 2160 N N . TYR A 1 278 ? -9.376 -8.101 20.901 1.00 96.25 278 TYR A N 1
ATOM 2161 C CA . TYR A 1 278 ? -8.108 -7.464 20.580 1.00 96.25 278 TYR A CA 1
ATOM 2162 C C . TYR A 1 278 ? -8.346 -6.114 19.910 1.00 96.25 278 TYR A C 1
ATOM 2164 O O . TYR A 1 278 ? -9.377 -5.902 19.267 1.00 96.25 278 TYR A O 1
ATOM 2172 N N . VAL A 1 279 ? -7.373 -5.217 20.049 1.00 96.75 279 VAL A N 1
ATOM 2173 C CA . VAL A 1 279 ? -7.381 -3.883 19.452 1.00 96.75 279 VAL A CA 1
ATOM 2174 C C . VAL A 1 279 ? -6.132 -3.721 18.594 1.00 96.75 279 VAL A C 1
ATOM 2176 O O . VAL A 1 279 ? -5.017 -3.722 19.098 1.00 96.75 279 VAL A O 1
ATOM 2179 N N . TYR A 1 280 ? -6.314 -3.580 17.287 1.00 96.56 280 TYR A N 1
ATOM 2180 C CA . TYR A 1 280 ? -5.259 -3.208 16.351 1.00 96.56 280 TYR A CA 1
ATOM 2181 C C . TYR A 1 280 ? -5.190 -1.686 16.240 1.00 96.56 280 TYR A C 1
ATOM 2183 O O . TYR A 1 280 ? -6.219 -1.044 16.023 1.00 96.56 280 TYR A O 1
ATOM 2191 N N . LYS A 1 281 ? -3.991 -1.110 16.368 1.00 95.75 281 LYS A N 1
ATOM 2192 C CA . LYS A 1 281 ? -3.747 0.329 16.198 1.00 95.75 281 LYS A CA 1
ATOM 2193 C C . LYS A 1 281 ? -2.590 0.559 15.248 1.00 95.75 281 LYS A C 1
ATOM 2195 O O . LYS A 1 281 ? -1.533 -0.044 15.398 1.00 95.75 281 LYS A O 1
ATOM 2200 N N . ASP A 1 282 ? -2.761 1.474 14.304 1.00 95.25 282 ASP A N 1
ATOM 2201 C CA . ASP A 1 282 ? -1.684 1.821 13.383 1.00 95.25 282 ASP A CA 1
ATOM 2202 C C . ASP A 1 282 ? -1.766 3.266 12.907 1.00 95.25 282 ASP A C 1
ATOM 2204 O O . ASP A 1 282 ? -2.808 3.921 12.989 1.00 95.25 282 ASP A O 1
ATOM 2208 N N . SER A 1 283 ? -0.642 3.745 12.389 1.00 94.00 283 SER A N 1
ATOM 2209 C CA . SER A 1 283 ? -0.503 5.036 11.735 1.00 94.00 283 SER A CA 1
ATOM 2210 C C . SER A 1 283 ? 0.078 4.821 10.348 1.00 94.00 283 SER A C 1
ATOM 2212 O O . SER A 1 283 ? 1.089 4.135 10.205 1.00 94.00 283 SER A O 1
ATOM 2214 N N . PHE A 1 284 ? -0.527 5.420 9.326 1.00 90.94 284 PHE A N 1
ATOM 2215 C CA . PHE A 1 284 ? -0.058 5.287 7.951 1.00 90.94 284 PHE A CA 1
ATOM 2216 C C . PHE A 1 284 ? -0.001 6.635 7.221 1.00 90.94 284 PHE A C 1
ATOM 2218 O O . PHE A 1 284 ? -0.918 7.453 7.359 1.00 90.94 284 PHE A O 1
ATOM 2225 N N . PRO A 1 285 ? 1.045 6.871 6.407 1.00 90.69 285 PRO A N 1
ATOM 2226 C CA . PRO A 1 285 ? 1.227 8.139 5.720 1.00 90.69 285 PRO A CA 1
ATOM 2227 C C . PRO A 1 285 ? 0.388 8.234 4.442 1.00 90.69 285 PRO A C 1
ATOM 2229 O O . PRO A 1 285 ? 0.319 7.312 3.625 1.00 90.69 285 PRO A O 1
ATOM 2232 N N . ILE A 1 286 ? -0.175 9.416 4.196 1.00 92.31 286 ILE A N 1
ATOM 2233 C CA . ILE A 1 286 ? -0.743 9.801 2.902 1.00 92.31 286 ILE A CA 1
ATOM 2234 C C . ILE A 1 286 ? 0.353 10.488 2.094 1.00 92.31 286 ILE A C 1
ATOM 2236 O O . ILE A 1 286 ? 0.669 11.658 2.298 1.00 92.31 286 ILE A O 1
ATOM 2240 N N . LEU A 1 287 ? 0.952 9.762 1.157 1.00 83.12 287 LEU A N 1
ATOM 2241 C CA . LEU A 1 287 ? 2.145 10.220 0.451 1.00 83.12 287 LEU A CA 1
ATOM 2242 C C . LEU A 1 287 ? 1.865 11.456 -0.419 1.00 83.12 287 LEU A C 1
ATOM 2244 O O . LEU A 1 287 ? 0.878 11.524 -1.154 1.00 83.12 287 LEU A O 1
ATOM 2248 N N . SER A 1 288 ? 2.770 12.439 -0.376 1.00 84.56 288 SER A N 1
ATOM 2249 C CA . SER A 1 288 ? 2.585 13.746 -1.031 1.00 84.56 288 SER A CA 1
ATOM 2250 C C . SER A 1 288 ? 2.396 13.671 -2.547 1.00 84.56 288 SER A C 1
ATOM 2252 O O . SER A 1 288 ? 1.768 14.547 -3.144 1.00 84.56 288 SER A O 1
ATOM 2254 N N . PHE A 1 289 ? 2.916 12.623 -3.187 1.00 79.50 289 PHE A N 1
ATOM 2255 C CA . PHE A 1 289 ? 2.782 12.422 -4.627 1.00 79.50 289 PHE A CA 1
ATOM 2256 C C . PHE A 1 289 ? 1.425 11.815 -5.032 1.00 79.50 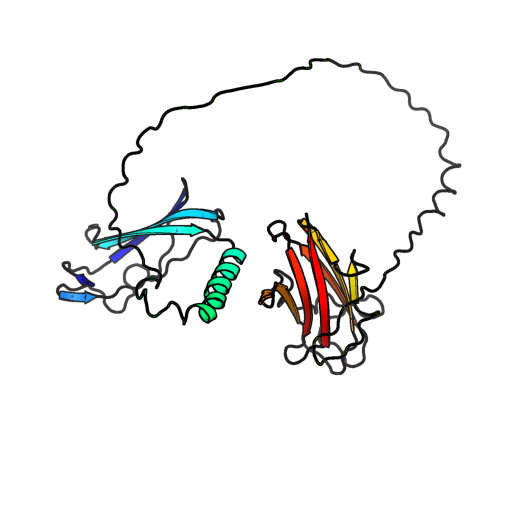289 PHE A C 1
ATOM 2258 O O . PHE A 1 289 ? 1.148 11.736 -6.230 1.00 79.50 289 PHE A O 1
ATOM 2265 N N . TYR A 1 290 ? 0.581 11.361 -4.092 1.00 84.44 290 TYR A N 1
ATOM 2266 C CA . TYR A 1 290 ? -0.727 10.798 -4.436 1.00 84.44 290 TYR A CA 1
ATOM 2267 C C . TYR A 1 290 ? -1.581 11.828 -5.194 1.00 84.44 290 TYR A C 1
ATOM 2269 O O . TYR A 1 290 ? -1.551 13.016 -4.860 1.00 84.44 290 TYR A O 1
ATOM 2277 N N . PRO A 1 291 ? -2.336 11.435 -6.234 1.00 85.06 291 PRO A N 1
ATOM 2278 C CA . PRO A 1 291 ? -3.184 12.364 -6.973 1.00 85.06 291 PRO A CA 1
ATOM 2279 C C . PRO A 1 291 ? -4.355 12.849 -6.108 1.00 85.06 291 PRO A C 1
ATOM 2281 O O . PRO A 1 291 ? -4.803 12.160 -5.197 1.00 85.06 291 PRO A O 1
ATOM 2284 N N . ARG A 1 292 ? -4.875 14.050 -6.395 1.00 91.12 292 ARG A N 1
ATOM 2285 C CA . ARG A 1 292 ? -6.133 14.515 -5.785 1.00 91.12 292 ARG A CA 1
ATOM 2286 C C . ARG A 1 292 ? -7.291 13.805 -6.476 1.00 91.12 292 ARG A C 1
ATOM 2288 O O . ARG A 1 292 ? -7.561 14.103 -7.635 1.00 91.12 292 ARG A O 1
ATOM 2295 N N . ILE A 1 293 ? -7.948 12.881 -5.787 1.00 89.50 293 ILE A N 1
ATOM 2296 C CA . ILE A 1 293 ? -9.001 12.047 -6.370 1.00 89.50 293 ILE A CA 1
ATOM 2297 C C . ILE A 1 293 ? -9.959 11.541 -5.286 1.00 89.50 293 ILE A C 1
ATOM 2299 O O . ILE A 1 293 ? -9.587 11.473 -4.112 1.00 89.50 293 ILE A O 1
ATOM 2303 N N . SER A 1 294 ? -11.191 11.221 -5.681 1.00 92.06 294 SER A N 1
ATOM 2304 C CA . SER A 1 294 ? -12.146 10.480 -4.852 1.00 92.06 294 SER A CA 1
ATOM 2305 C C . SER A 1 294 ? -11.999 8.984 -5.108 1.00 92.06 294 SER A C 1
ATOM 2307 O O . SER A 1 294 ? -11.833 8.572 -6.253 1.00 92.06 294 SER A O 1
ATOM 2309 N N . LEU A 1 295 ? -12.056 8.187 -4.049 1.00 93.25 295 LEU A N 1
ATOM 2310 C CA . LEU A 1 295 ? -11.836 6.744 -4.088 1.00 93.25 295 LEU A CA 1
ATOM 2311 C C . LEU A 1 295 ? -12.619 6.063 -2.964 1.00 93.25 295 LEU A C 1
ATOM 2313 O O . LEU A 1 295 ? -13.049 6.728 -2.021 1.00 93.25 295 LEU A O 1
ATOM 2317 N N . THR A 1 296 ? -12.754 4.746 -3.029 1.00 94.81 296 THR A N 1
ATOM 2318 C CA . THR A 1 296 ? -13.268 3.942 -1.915 1.00 94.81 296 THR A CA 1
ATOM 2319 C C . THR A 1 296 ? -12.139 3.073 -1.382 1.00 94.81 296 THR A C 1
ATOM 2321 O O . THR A 1 296 ? -11.591 2.257 -2.113 1.00 94.81 296 THR A O 1
ATOM 2324 N N . VAL A 1 297 ? -11.753 3.246 -0.119 1.00 95.25 297 VAL A N 1
ATOM 2325 C CA . VAL A 1 297 ? -10.760 2.373 0.520 1.00 95.25 297 VAL A CA 1
ATOM 2326 C C . VAL A 1 297 ? -11.459 1.094 0.949 1.00 95.25 297 VAL A C 1
ATOM 2328 O O . VAL A 1 297 ? -12.413 1.152 1.710 1.00 95.25 297 VAL A O 1
ATOM 2331 N N . HIS A 1 298 ? -10.982 -0.046 0.483 1.00 95.31 298 HIS A N 1
ATOM 2332 C CA . HIS A 1 298 ? -11.367 -1.369 0.942 1.00 95.31 298 HIS A CA 1
ATOM 2333 C C . HIS A 1 298 ? -10.300 -1.868 1.914 1.00 95.31 298 HIS A C 1
ATOM 2335 O O . HIS A 1 298 ? -9.132 -1.956 1.535 1.00 95.31 298 HIS A O 1
ATOM 2341 N N . TRP A 1 299 ? -10.689 -2.187 3.144 1.00 96.44 299 TRP A N 1
ATOM 2342 C CA . TRP A 1 299 ? -9.789 -2.658 4.193 1.00 96.44 299 T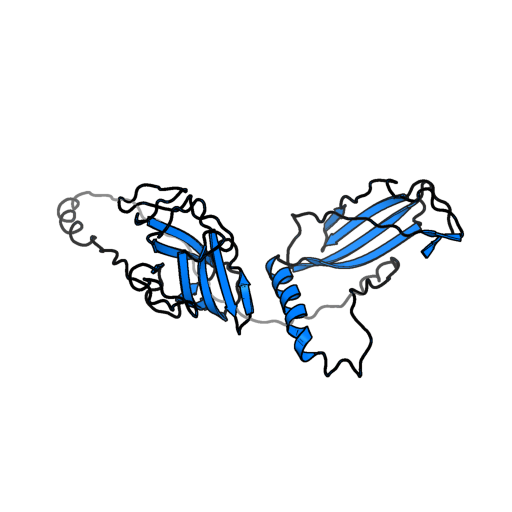RP A CA 1
ATOM 2343 C C . TRP A 1 299 ? -10.261 -4.012 4.709 1.00 96.44 299 TRP A C 1
ATOM 2345 O O . TRP A 1 299 ? -11.419 -4.158 5.096 1.00 96.44 299 TRP A O 1
ATOM 2355 N N . SER A 1 300 ? -9.356 -4.987 4.754 1.00 95.25 300 SER A N 1
ATOM 2356 C CA . SER A 1 300 ? -9.566 -6.272 5.419 1.00 95.25 300 SER A CA 1
ATOM 2357 C C . SER A 1 300 ? -8.390 -6.605 6.337 1.00 95.25 300 SER A C 1
ATOM 2359 O O . SER A 1 300 ? -7.232 -6.359 5.991 1.00 95.25 300 SER A O 1
ATOM 2361 N N . LEU A 1 301 ? -8.693 -7.172 7.507 1.00 95.88 301 LEU A N 1
ATOM 2362 C CA . LEU A 1 301 ? -7.719 -7.942 8.280 1.00 95.88 301 LEU A CA 1
ATOM 2363 C C . LEU A 1 301 ? -7.941 -9.415 7.955 1.00 95.88 301 LEU A C 1
ATOM 2365 O O . LEU A 1 301 ? -8.993 -9.964 8.279 1.00 95.88 301 LEU A O 1
ATOM 2369 N N . SER A 1 302 ? -6.955 -10.059 7.341 1.00 93.44 302 SER A N 1
ATOM 2370 C CA . SER A 1 302 ? -7.063 -11.440 6.874 1.00 93.44 302 SER A CA 1
ATOM 2371 C C . SER A 1 302 ? -6.067 -12.343 7.589 1.00 93.44 302 SER A C 1
ATOM 2373 O O . SER A 1 302 ? -4.928 -11.953 7.847 1.00 93.44 302 SER A O 1
ATOM 2375 N N . ASN A 1 303 ? -6.470 -13.582 7.868 1.00 91.25 303 ASN A N 1
ATOM 2376 C CA . ASN A 1 303 ? -5.550 -14.628 8.325 1.00 91.25 303 ASN A CA 1
ATOM 2377 C C . ASN A 1 303 ? -4.879 -15.396 7.163 1.00 91.25 303 ASN A C 1
ATOM 2379 O O . ASN A 1 303 ? -4.101 -16.322 7.393 1.00 91.25 303 ASN A O 1
ATOM 2383 N N . GLY A 1 304 ? -5.164 -15.008 5.914 1.00 82.62 304 GLY A N 1
ATOM 2384 C CA . GLY A 1 304 ? -4.699 -15.666 4.690 1.00 82.62 304 GLY A CA 1
ATOM 2385 C C . GLY A 1 304 ? -5.742 -16.568 4.026 1.00 82.62 304 GLY A C 1
ATOM 2386 O O . GLY A 1 304 ? -5.616 -16.836 2.836 1.00 82.62 304 GLY A O 1
ATOM 2387 N N . GLU A 1 305 ? -6.781 -16.986 4.751 1.00 82.62 305 GLU A N 1
ATOM 2388 C CA . GLU A 1 305 ? -7.889 -17.789 4.209 1.00 82.62 305 GLU A CA 1
ATOM 2389 C C . GLU A 1 305 ? -9.216 -17.030 4.230 1.00 82.62 305 GLU A C 1
ATOM 2391 O O . GLU A 1 305 ? -10.003 -17.111 3.287 1.00 82.62 305 GLU A O 1
ATOM 2396 N N . LYS A 1 306 ? -9.484 -16.312 5.325 1.00 87.44 306 LYS A N 1
ATOM 2397 C CA . LYS A 1 306 ? -10.738 -15.603 5.576 1.00 87.44 306 LYS A CA 1
ATOM 2398 C C . LYS A 1 306 ? -10.473 -14.217 6.144 1.00 87.44 306 LYS A C 1
ATOM 2400 O O . LYS A 1 306 ? -9.514 -13.993 6.886 1.00 87.44 306 LYS A O 1
ATOM 2405 N N . ASP A 1 307 ? -11.384 -13.308 5.830 1.00 91.69 307 ASP A N 1
ATOM 2406 C CA . ASP A 1 307 ? -11.420 -11.987 6.440 1.00 91.69 307 ASP A CA 1
ATOM 2407 C C . ASP A 1 307 ? -11.958 -12.100 7.871 1.00 91.69 307 ASP A C 1
ATOM 2409 O O . ASP A 1 307 ? -13.025 -12.665 8.121 1.00 91.69 307 ASP A O 1
ATOM 2413 N N . ILE A 1 308 ? -11.197 -11.561 8.818 1.00 92.88 308 ILE A N 1
ATOM 2414 C CA . ILE A 1 308 ? -11.579 -11.415 10.226 1.00 92.88 308 ILE A CA 1
ATOM 2415 C C . ILE A 1 308 ? -12.536 -10.231 10.368 1.00 92.88 308 ILE A C 1
ATOM 2417 O O . ILE A 1 308 ? -13.503 -10.290 11.125 1.00 92.88 308 ILE A O 1
ATOM 2421 N N . ILE A 1 309 ? -12.253 -9.165 9.621 1.00 94.25 309 ILE A N 1
ATOM 2422 C CA . ILE A 1 309 ? -13.076 -7.970 9.466 1.00 94.25 309 ILE A CA 1
ATOM 2423 C C . ILE A 1 309 ? -12.849 -7.428 8.058 1.00 94.25 309 ILE A C 1
ATOM 2425 O O . ILE A 1 309 ? -11.721 -7.464 7.565 1.00 94.25 309 ILE A O 1
ATOM 2429 N N . CYS A 1 310 ? -13.900 -6.917 7.425 1.00 95.00 310 CYS A N 1
ATOM 2430 C CA . CYS A 1 310 ? -13.808 -6.255 6.132 1.00 95.00 310 CYS A CA 1
ATOM 2431 C C . CYS A 1 310 ? -14.770 -5.071 6.082 1.00 95.00 310 CYS A C 1
ATOM 2433 O O . CYS A 1 310 ? -15.950 -5.209 6.415 1.00 95.00 310 CYS A O 1
ATOM 2435 N N . PHE A 1 311 ? -14.273 -3.913 5.652 1.00 95.75 311 PHE A N 1
ATOM 2436 C CA . PHE A 1 311 ? -15.084 -2.714 5.483 1.00 95.75 311 PHE A CA 1
ATOM 2437 C C . PHE A 1 311 ? -14.585 -1.822 4.343 1.00 95.75 311 PHE A C 1
ATOM 2439 O O . PHE A 1 311 ? -13.448 -1.916 3.877 1.00 95.75 311 PHE A O 1
ATOM 2446 N N . MET A 1 312 ? -15.462 -0.929 3.895 1.00 95.12 312 MET A N 1
ATOM 2447 C CA . MET A 1 312 ? -15.207 0.058 2.858 1.00 95.12 312 MET A CA 1
ATOM 2448 C C . MET A 1 312 ? -15.416 1.475 3.390 1.00 95.12 312 MET A C 1
ATOM 2450 O O . MET A 1 312 ? -16.357 1.749 4.135 1.00 95.12 312 MET A O 1
ATOM 2454 N N . VAL A 1 313 ? -14.550 2.396 2.977 1.00 95.38 313 VAL A N 1
ATOM 2455 C CA . VAL A 1 313 ? -14.565 3.793 3.415 1.00 95.38 313 VAL A CA 1
ATOM 2456 C C . VAL A 1 313 ? -14.479 4.710 2.202 1.00 95.38 313 VAL A C 1
ATOM 2458 O O . VAL A 1 313 ? -13.423 4.796 1.568 1.00 95.38 313 VAL A O 1
ATOM 2461 N N . PRO A 1 314 ? -15.557 5.438 1.869 1.00 96.31 314 PRO A N 1
ATOM 2462 C CA . PRO A 1 314 ? -15.477 6.522 0.903 1.00 96.31 314 PRO A CA 1
ATOM 2463 C C . PRO A 1 314 ? -14.441 7.555 1.360 1.00 96.31 314 PRO A C 1
ATOM 2465 O O . PRO A 1 314 ? -14.465 8.007 2.506 1.00 96.31 314 PRO A O 1
ATOM 2468 N N . ALA A 1 315 ? -13.531 7.948 0.478 1.00 96.44 315 ALA A N 1
ATOM 2469 C CA . ALA A 1 315 ? -12.442 8.858 0.803 1.00 96.44 315 ALA A CA 1
ATOM 2470 C C . ALA A 1 315 ? -12.118 9.813 -0.350 1.00 96.44 315 ALA A C 1
ATOM 2472 O O . ALA A 1 315 ? -12.476 9.609 -1.512 1.00 96.44 315 ALA A O 1
ATOM 2473 N N . LYS A 1 316 ? -11.418 10.895 -0.016 1.00 96.25 316 LYS A N 1
ATOM 2474 C CA . LYS A 1 316 ? -10.920 11.880 -0.970 1.00 96.25 316 LYS A CA 1
ATOM 2475 C C . LYS A 1 316 ? -9.523 12.327 -0.577 1.00 96.25 316 LYS A C 1
ATOM 2477 O O . LYS A 1 316 ? -9.327 12.854 0.516 1.00 96.25 316 LYS A O 1
ATOM 2482 N N . ILE A 1 317 ? -8.572 12.177 -1.495 1.00 93.00 317 ILE A N 1
ATOM 2483 C CA . ILE A 1 317 ? -7.211 12.685 -1.313 1.00 93.00 317 ILE A CA 1
ATOM 2484 C C . ILE A 1 317 ? -7.198 14.191 -1.597 1.00 93.00 317 ILE A C 1
ATOM 2486 O O . ILE A 1 317 ? -7.579 14.640 -2.685 1.00 93.00 317 ILE A O 1
ATOM 2490 N N . VAL A 1 318 ? -6.757 14.974 -0.613 1.00 95.38 318 VAL A N 1
ATOM 2491 C CA . VAL A 1 318 ? -6.717 16.446 -0.636 1.00 95.38 318 VAL A CA 1
ATOM 2492 C C . VAL A 1 318 ? -5.300 16.965 -0.375 1.00 95.38 318 VAL A C 1
ATOM 2494 O O . VAL A 1 318 ? -4.416 16.196 -0.012 1.00 95.38 318 VAL A O 1
ATOM 2497 N N . ASN A 1 319 ? -5.065 18.259 -0.607 1.00 90.19 319 ASN A N 1
ATOM 2498 C CA . ASN A 1 319 ? -3.788 18.905 -0.277 1.00 90.19 319 ASN A CA 1
ATOM 2499 C C . ASN A 1 319 ? -3.663 19.194 1.218 1.00 90.19 319 ASN A C 1
ATOM 2501 O O . ASN A 1 319 ? -4.709 19.460 1.852 1.00 90.19 319 ASN A O 1
#

Radius of gyration: 31.47 Å; Cα contacts (8 Å, |Δi|>4): 522; chains: 1; bounding box: 63×73×83 Å

Nearest PDB structures (foldseek):
  1ktj-assembly1_B  TM=8.497E-01  e=2.490E-09  Dermatophagoides pteronyssinus
  6w5v-assembly1_D  TM=8.532E-01  e=3.224E-09  Homo sapiens
  1nep-assembly1_A  TM=8.522E-01  e=9.060E-09  Bos taurus
  5l7v-assembly1_A  TM=5.222E-01  e=1.183E-03  Phocaeicola vulgatus ATCC 8482
  5l7u-assembly1_B  TM=4.454E-01  e=1.613E-03  Phocaeicola vulgatus ATCC 8482

Secondary structure (DSSP, 8-state):
-B-SS-BS-EEEEEEEEETTEEEE--EES-TT-STT-SB-TTSB-----EEPPPS-PPTT-EEEEEEEEEETTS-EEEEEEEEEE---HHHHHHHHHHHHHTTTTGGGTTTT-----S------B-PPPPP---------------------------------SSSSTTTTTT-------PPP--EEPTT-----TTTEEEETBSSSSEEEETTEEEEEEEEE--SS-BS--EEEEEEEETTEEEE-TTTTT-B-GGGEEETTS-EE-SSBPTT--EEEEEEEEE-TTS-S-EEEEEEEEE-SSSEEEEEEEEEEEE-

Organism: NCBI:txid348720

Mean predicted aligned error: 19.67 Å

InterPro domains:
  IPR003172 MD-2-related lipid-recognition domain [PF02221] (184-317)
  IPR003172 MD-2-related lipid-recognition domain [SM00737] (186-315)
  IPR014756 Immunoglobulin E-set [SSF81296] (183-318)
  IPR039670 Sterol transport protein NPC2-like [PTHR11306] (167-318)

Foldseek 3Di:
DFDPDWFQWKQKWKWKFWPPDIDTWDKPPHIDPDPDPGRDGPDDDDDDMDTDDDPPDDAFTKTKIWMWIAGPVRDTRAIAIDIDTHHDPVVVVVVVVVVVVCPVVCPVVVPPDPDDDDPPRPGDGPDPDDDDDDDDDDDDDDDDDDDDDDDDDDDDDDDDDDDPDPPPVVVVPPPPPPPPQAFEDWAADPPDDDDRRRFKGKPPHNYPPAEAEAQDKIKIKGKAAFQAFFQWKAKAKWWADPNDTDGDPPRHRDTQQQQKAFPVRHRGGPRDHHGGMIMGMDMDHRHNPDDFDWTKMWIFIDSVPDTRGITIHTYTYDD

Solvent-accessible surface area (backbone atoms only — not comparable to full-atom values): 19572 Å² total; per-residue (Å²): 93,73,33,94,51,71,38,76,38,53,45,78,51,38,35,42,36,44,84,93,46,78,45,77,41,62,56,41,61,56,80,70,72,60,101,71,70,58,41,48,57,84,36,80,56,86,86,81,73,47,72,53,80,74,88,87,62,72,70,73,38,62,32,36,42,35,43,35,31,23,34,78,85,70,48,73,78,44,50,41,43,42,83,43,67,42,64,49,72,65,55,54,50,52,51,56,49,50,63,59,66,52,58,80,73,41,72,81,60,56,83,82,61,89,74,88,80,71,90,73,76,62,88,41,62,74,67,79,79,80,77,87,77,88,79,83,88,87,86,78,88,82,89,86,88,85,87,88,86,83,83,90,82,89,84,82,88,83,90,79,86,92,77,90,75,80,71,65,75,70,59,76,76,72,71,77,72,75,80,75,86,56,44,18,69,65,41,68,38,90,98,55,87,70,82,44,73,80,24,32,30,39,48,95,34,53,58,65,63,28,75,47,36,43,72,36,73,39,37,42,37,41,47,51,61,42,87,50,71,37,73,49,43,28,31,45,29,28,37,31,47,96,89,43,75,39,74,38,82,95,47,38,72,36,72,44,39,92,38,25,22,38,85,88,68,46,83,40,53,58,63,42,55,46,74,44,58,35,34,38,53,51,75,48,71,34,57,67,84,61,70,77,46,71,34,34,38,36,42,27,42,24,61,86,86,51,70,80,41,51,34,33,38,48,27,30,37,41,118

Sequence (319 aa):
MFSDFVSSQLDQDVTIQINFVQSRTPVTPEPCETVMCPVRTDAETSFTSVMSVPTNMALNQRGYLQWRVYNEMGKRVLCYQVMVQTQNYLQKILRRYLTLSFHTTYLVFQLLLQKQEEDKISHTQCLSPPKPSILQEGWFGLSKLCGIAPAQLAASRRTSHFADLTMFFLSLVVCSFLATASATNVQQCSGQSFDLDENVQLSPCVKPPCRLKKGSDQHITISFRPKTDIEKVVNQVAADIAGVKFPFIGVDGAGICDKIENEAGEKASCPLKAGTKYVYKDSFPILSFYPRISLTVHWSLSNGEKDIICFMVPAKIVN

pLDDT: mean 71.71, std 22.59, range [24.3, 96.75]